Protein 9ERT (pdb70)

Nearest PDB structures (foldseek):
  9ert-assembly1_A  TM=1.005E+00  e=2.484E-46  Mus musculus
  3zbs-assembly1_A  TM=9.587E-01  e=1.889E-36  Mus musculus
  4wde-assembly2_B  TM=9.590E-01  e=9.467E-36  Mus musculus
  3zbz-assembly1_A  TM=9.607E-01  e=1.072E-35  Mus musculus
  3zbr-assembly2_B  TM=9.563E-01  e=3.703E-35  Mus musculus

Radius of gyration: 23.08 Å; Cα contacts (8 Å, |Δi|>4): 825; chains: 2; bounding box: 71×51×40 Å

B-factor: mean 82.29, std 30.28, range [27.52, 262.27]

Organism: Mus musculus (NCBI:txid10090)

Secondary structure (DSSP, 8-state):
----SEEEEEE-HHHHHHHHHHHHHHHHHHHH-HHHHHTTTT----SS---HHHHS-----SS-EEEEEE-TTTTSSSHHHHHTSHHHHHHTTEEEEEEEEEEEE-SSEEEEEE---HHHHTTS-------TTS-TTTT-EEEEEE-TT--STHHHHHHHHHHHHHHTT-S-S-SB--TTEEEEE-STT-EEEEEEEEEEEEEEEEE---/--EEEEE---EEETTEEEEEEEEEESS-SSS-EEEEEEE-TTS--EE-EEEETTT--EEE-GGGBTTB-EEEETTTTEEEEEEEEE-GGG-EEEEEEEESS-SSSGGGSTTS---TTTSEEE---EEEEEE-

Foldseek 3Di:
DAAFQFWWWWFDPVQQVVVQVVQLVVQQCLVPPPVSLVLLVLLVDPPVPDRRCQQQVPDDDDTWTFTQGGDRGHRDFCVVVLCVPPLLVVQAQPKDKWWFQWWWWGSFFTWTFTDDDPSRQVSRDPTDPCCPPPDPCRLGITTNGGRPPSDDSVNSVLSSVLVNCVVVPQQQPQSDQDPQFTWGARGRRGIMGRGPDISMTMTGGHHHHD/DWDWDWEWADEEAAQAKTKIKIQTDDAAQQQKKKFKWFAAPPGDIATQKIAQSNPRDMDGDPVQPPQWDKDAPSVSNMMMITGGSDHQVRWGFMKMKMANNHSDCVCSDPVHHDPSVPRIDIGPTDTHGYHD

Solvent-accessible surface area: 16581 Å² total; per-residue (Å²): 131,117,16,1,36,37,8,0,0,2,0,2,58,134,11,4,66,71,1,104,136,8,5,26,57,4,8,73,34,0,13,104,28,170,20,1,91,150,32,63,177,80,38,164,113,99,180,106,159,31,97,3,48,74,66,0,23,147,92,107,137,56,24,26,64,0,39,10,7,104,0,68,93,20,140,36,72,25,0,54,126,10,22,120,66,140,52,1,152,183,17,33,0,46,16,32,104,0,25,0,28,1,2,3,0,1,34,111,0,4,0,0,26,3,66,18,61,126,134,4,46,105,2,36,18,119,56,150,193,64,55,149,64,25,73,94,5,15,40,0,23,1,52,22,0,18,18,76,126,22,150,80,107,25,1,2,97,6,3,4,48,1,20,54,31,38,119,74,57,46,67,44,145,63,51,17,134,20,84,123,6,98,0,34,20,23,34,131,0,37,0,16,4,29,17,97,152,85,17,102,8,56,0,0,0,0,0,62,34,88,198,81,107,19,105,34,62,41,34,26,94,32,111,37,47,24,67,23,120,0,28,0,32,3,44,40,25,87,83,16,58,0,0,0,0,0,9,14,59,26,101,75,109,115,60,74,3,0,0,0,18,1,13,97,91,47,60,60,51,41,12,118,66,0,114,78,37,1,67,7,41,19,52,58,93,150,45,21,0,58,0,55,0,53,87,0,90,60,136,5,40,2,46,0,22,0,0,0,0,23,18,4,20,8,15,22,3,1,35,97,22,39,63,0,29,3,78,52,90,9,11,89,2,172,36,10,74,0,48,10,52,116

Structure (mmCIF, N/CA/C/O backbone):
data_9ERT
#
_entry.id   9ERT
#
_cell.length_a   110.832
_cell.length_b   110.832
_cell.length_c   83.281
_cell.angle_alpha   90.000
_cell.angle_beta   90.000
_cell.angle_gamma   120.000
#
_symmetry.space_group_name_H-M   'P 31 2 1'
#
loop_
_entity.id
_entity.type
_entity.pdbx_description
1 polymer "2',3'-cyclic-nucleotide 3'-phosphodiesterase"
2 polymer 'Chains: B'
3 non-polymer 'PHOSPHATE ION'
#
loop_
_atom_site.group_PDB
_atom_site.id
_atom_site.type_symbol
_atom_site.label_atom_id
_atom_site.label_alt_id
_atom_site.label_comp_id
_atom_site.label_asym_id
_atom_site.label_entity_id
_atom_site.label_seq_id
_atom_site.pdbx_PDB_ins_code
_atom_site.Cartn_x
_atom_site.Cartn_y
_atom_site.Cartn_z
_atom_site.occupancy
_atom_site.B_iso_or_equiv
_atom_site.auth_seq_id
_atom_site.auth_comp_id
_atom_site.auth_asym_id
_atom_site.auth_atom_id
_atom_site.pdbx_PDB_model_num
ATOM 1 N N . ASP A 1 5 ? 19.07451 81.90233 27.72783 1.000 70.79779 163 ASP A N 1
ATOM 2 C CA . ASP A 1 5 ? 17.86184 82.00297 26.92583 1.000 83.45604 163 ASP A CA 1
ATOM 3 C C . ASP A 1 5 ? 17.24586 80.62550 26.70582 1.000 88.01813 163 ASP A C 1
ATOM 4 O O . ASP A 1 5 ? 16.96648 80.23452 25.57282 1.000 80.81690 163 ASP A O 1
ATOM 12 N N . PHE A 1 6 ? 17.04040 79.89309 27.79554 1.000 80.92614 164 PHE A N 1
ATOM 13 C CA . PHE A 1 6 ? 16.43950 78.56017 27.73986 1.000 74.29222 164 PHE A CA 1
ATOM 14 C C . PHE A 1 6 ? 14.94747 78.64431 28.05901 1.000 77.82138 164 PHE A C 1
ATOM 15 O O . PHE A 1 6 ? 14.43045 78.00836 28.97789 1.000 79.54956 164 PHE A O 1
ATOM 32 N N . LEU A 1 7 ? 14.25213 79.44833 27.26271 1.000 77.01906 165 LEU A N 1
ATOM 33 C CA . LEU A 1 7 ? 12.87986 79.80858 27.57562 1.000 71.00737 165 LEU A CA 1
ATOM 34 C C . LEU A 1 7 ? 11.90341 78.70083 27.18162 1.000 58.67010 165 LEU A C 1
ATOM 35 O O . LEU A 1 7 ? 12.13501 77.97023 26.21473 1.000 66.35209 165 LEU A O 1
ATOM 51 N N . PRO A 1 8 ? 10.78848 78.56863 27.91645 1.000 58.61627 166 PRO A N 1
ATOM 52 C CA . PRO A 1 8 ? 9.83354 77.49160 27.62842 1.000 57.06866 166 PRO A CA 1
ATOM 53 C C . PRO A 1 8 ? 8.76693 77.88707 26.62219 1.000 72.55660 166 PRO A C 1
ATOM 54 O O . PRO A 1 8 ? 8.83038 78.96232 26.01829 1.000 71.35002 166 PRO A O 1
ATOM 65 N N . LEU A 1 9 ? 7.77576 77.01234 26.43873 1.000 71.30279 167 LEU A N 1
ATOM 66 C CA . LEU A 1 9 ? 6.58527 77.39834 25.69134 1.000 70.88923 167 LEU A CA 1
ATOM 67 C C . LEU A 1 9 ? 5.75703 78.40448 26.48154 1.000 68.42476 167 LEU A C 1
ATOM 68 O O . LEU A 1 9 ? 5.19980 79.34678 25.90713 1.000 63.62380 167 LEU A O 1
ATOM 84 N N . TYR A 1 10 ? 5.67181 78.22511 27.80121 1.000 83.13941 168 TYR A N 1
ATOM 85 C CA . TYR A 1 10 ? 4.96145 79.16554 28.65937 1.000 73.01361 168 TYR A CA 1
ATOM 86 C C . TYR A 1 10 ? 5.23050 78.88293 30.13220 1.000 68.19385 168 TYR A C 1
ATOM 87 O O . TYR A 1 10 ? 5.16533 77.73126 30.57403 1.000 78.52363 168 TYR A O 1
ATOM 105 N N . PHE A 1 11 ? 5.53743 79.92970 30.89400 1.000 60.68904 169 PHE A N 1
ATOM 106 C CA . PHE A 1 11 ? 5.70094 79.79606 32.33353 1.000 57.52192 169 PHE A CA 1
ATOM 107 C C . PHE A 1 11 ? 4.35779 79.51669 32.99853 1.000 57.69534 169 PHE A C 1
ATOM 108 O O . PHE A 1 11 ? 3.29621 79.87188 32.48019 1.000 65.45801 169 PHE A O 1
ATOM 125 N N . GLY A 1 12 ? 4.40972 78.87469 34.15798 1.000 55.31248 170 GLY A N 1
ATOM 126 C CA . GLY A 1 12 ? 3.19660 78.61904 34.90925 1.000 60.59845 170 GLY A CA 1
ATOM 127 C C . GLY A 1 12 ? 3.43213 77.59768 35.99594 1.000 58.33272 170 GLY A C 1
ATOM 128 O O . GLY A 1 12 ? 4.45847 76.91242 36.03750 1.000 61.60292 170 GLY A O 1
ATOM 132 N N . TRP A 1 13 ? 2.45262 77.51400 36.89279 1.000 51.94155 171 TRP A N 1
ATOM 133 C CA . TRP A 1 13 ? 2.43570 76.49452 37.93283 1.000 53.77017 171 TRP A CA 1
ATOM 134 C C . TRP A 1 13 ? 1.73488 75.25860 37.38701 1.000 46.37257 171 TRP A C 1
ATOM 135 O O . TRP A 1 13 ? 0.56499 75.32697 36.99442 1.000 42.27846 171 TRP A O 1
ATOM 156 N N . PHE A 1 14 ? 2.44593 74.13710 37.36193 1.000 50.67833 172 PHE A N 1
ATOM 157 C CA . PHE A 1 14 ? 1.91790 72.87525 36.85687 1.000 53.66286 172 PHE A CA 1
ATOM 158 C C . PHE A 1 14 ? 1.62903 71.97282 38.04852 1.000 45.13892 172 PHE A C 1
ATOM 159 O O . PHE A 1 14 ? 2.55358 71.53669 38.74245 1.000 44.19583 172 PHE A O 1
ATOM 176 N N . LEU A 1 15 ? 0.34744 71.69891 38.28460 1.000 44.58415 173 LEU A N 1
ATOM 177 C CA . LEU A 1 15 ? -0.05718 70.84607 39.39282 1.000 32.92054 173 LEU A CA 1
ATOM 178 C C . LEU A 1 15 ? 0.65753 69.50262 39.35055 1.000 43.26486 173 LEU A C 1
ATOM 179 O O . LEU A 1 15 ? 1.12318 69.06535 38.29333 1.000 41.92924 173 LEU A O 1
ATOM 195 N N . THR A 1 16 ? 0.74571 68.84246 40.49983 1.000 48.74499 174 THR A N 1
ATOM 196 C CA . THR A 1 16 ? 1.24264 67.47980 40.54649 1.000 43.44128 174 THR A CA 1
ATOM 197 C C . THR A 1 16 ? 0.26420 66.53814 39.84880 1.000 48.30336 174 THR A C 1
ATOM 198 O O . THR A 1 16 ? -0.88270 66.88688 39.56062 1.000 52.85241 174 THR A O 1
ATOM 209 N N . LYS A 1 17 ? 0.73616 65.32298 39.57124 1.000 47.71711 175 LYS A N 1
ATOM 210 C CA . LYS A 1 17 ? -0.15664 64.28723 39.06376 1.000 45.32165 175 LYS A CA 1
ATOM 211 C C . LYS A 1 17 ? -1.27803 64.01299 40.05664 1.000 53.19016 175 LYS A C 1
ATOM 212 O O . LYS A 1 17 ? -2.45519 63.94367 39.68399 1.000 56.01979 175 LYS A O 1
ATOM 231 N N . LYS A 1 18 ? -0.92592 63.85322 41.33102 1.000 51.93592 176 LYS A N 1
ATOM 232 C CA . LYS A 1 18 ? -1.90703 63.62371 42.38257 1.000 57.92834 176 LYS A CA 1
ATOM 233 C C . LYS A 1 18 ? -2.93854 64.74312 42.39605 1.000 56.48422 176 LYS A C 1
ATOM 234 O O . LYS A 1 18 ? -4.10548 64.52574 42.05373 1.000 56.56579 176 LYS A O 1
ATOM 253 N N . SER A 1 19 ? -2.50830 65.94739 42.77836 1.000 50.61933 177 SER A N 1
ATOM 254 C CA . SER A 1 19 ? -3.43434 67.06911 42.89149 1.000 38.66154 177 SER A CA 1
ATOM 255 C C . SER A 1 19 ? -4.18832 67.29702 41.58625 1.000 48.98751 177 SER A C 1
ATOM 256 O O . SER A 1 19 ? -5.41169 67.47708 41.58819 1.000 57.10301 177 SER A O 1
ATOM 264 N N . SER A 1 20 ? -3.47339 67.30237 40.45668 1.000 38.95929 178 SER A N 1
ATOM 265 C CA . SER A 1 20 ? -4.14028 67.50030 39.17250 1.000 49.64405 178 SER A CA 1
ATOM 266 C C . SER A 1 20 ? -5.28164 66.50783 38.99216 1.000 45.12746 178 SER A C 1
ATOM 267 O O . SER A 1 20 ? -6.37425 66.87683 38.54662 1.000 44.36016 178 SER A O 1
ATOM 275 N N . GLU A 1 21 ? -5.04742 65.23971 39.33505 1.000 54.65698 179 GLU A N 1
ATOM 276 C CA . GLU A 1 21 ? -6.13220 64.26492 39.31921 1.000 51.55835 179 GLU A CA 1
ATOM 277 C C . GLU A 1 21 ? -7.19542 64.62031 40.34821 1.000 49.14132 179 GLU A C 1
ATOM 278 O O . GLU A 1 21 ? -8.39631 64.48501 40.08564 1.000 62.42722 179 GLU A O 1
ATOM 290 N N . THR A 1 22 ? -6.77265 65.07813 41.52789 1.000 54.52586 180 THR A N 1
ATOM 291 C CA . THR A 1 22 ? -7.73193 65.49348 42.54488 1.000 54.29554 180 THR A CA 1
ATOM 292 C C . THR A 1 22 ? -8.61587 66.62176 42.02980 1.000 55.07843 180 THR A C 1
ATOM 293 O O . THR A 1 22 ? -9.83769 66.60408 42.21593 1.000 60.28994 180 THR A O 1
ATOM 304 N N . LEU A 1 23 ? -8.01043 67.61938 41.38071 1.000 48.07562 181 LEU A N 1
ATOM 305 C CA . LEU A 1 23 ? -8.79395 68.70561 40.80511 1.000 39.62860 181 LEU A CA 1
ATOM 306 C C . LEU A 1 23 ? -9.71538 68.20077 39.70557 1.000 42.41010 181 LEU A C 1
ATOM 307 O O . LEU A 1 23 ? -10.82792 68.71332 39.54132 1.000 54.47276 181 LEU A O 1
ATOM 323 N N . ARG A 1 24 ? -9.27683 67.19694 38.95089 1.000 51.37039 182 ARG A N 1
ATOM 324 C CA . ARG A 1 24 ? -10.06855 66.66303 37.85152 1.000 54.18781 182 ARG A CA 1
ATOM 325 C C . ARG A 1 24 ? -11.34866 66.01495 38.36285 1.000 59.84659 182 ARG A C 1
ATOM 326 O O . ARG A 1 24 ? -12.45031 66.50121 38.08534 1.000 55.51833 182 ARG A O 1
ATOM 347 N N . LYS A 1 25 ? -11.21277 64.91439 39.10846 1.000 54.12507 183 LYS A N 1
ATOM 348 C CA . LYS A 1 25 ? -12.38775 64.21912 39.62307 1.000 44.69033 183 LYS A CA 1
ATOM 349 C C . LYS A 1 25 ? -13.31120 65.16438 40.37814 1.000 50.28631 183 LYS A C 1
ATOM 350 O O . LYS A 1 25 ? -14.53272 64.97505 40.37510 1.000 47.67469 183 LYS A O 1
ATOM 369 N N . ALA A 1 26 ? -12.75117 66.18555 41.02981 1.000 60.64334 184 ALA A N 1
ATOM 370 C CA . ALA A 1 26 ? -13.58735 67.20495 41.65322 1.000 52.32875 184 ALA A CA 1
ATOM 371 C C . ALA A 1 26 ? -14.24066 68.09088 40.60075 1.000 47.52969 184 ALA A C 1
ATOM 372 O O . ALA A 1 26 ? -15.41825 68.44638 40.72146 1.000 54.16008 184 ALA A O 1
ATOM 379 N N . GLY A 1 27 ? -13.49136 68.46176 39.56274 1.000 45.73102 185 GLY A N 1
ATOM 380 C CA . GLY A 1 27 ? -14.08369 69.22902 38.48137 1.000 59.21940 185 GLY A CA 1
ATOM 381 C C . GLY A 1 27 ? -15.16611 68.45726 37.75313 1.000 68.24301 185 GLY A C 1
ATOM 382 O O . GLY A 1 27 ? -16.21992 69.00689 37.42260 1.000 64.40528 185 GLY A O 1
ATOM 386 N N . GLN A 1 28 ? -14.92345 67.17006 37.49505 1.000 70.51872 186 GLN A N 1
ATOM 387 C CA . GLN A 1 28 ? -15.93044 66.35580 36.82406 1.000 65.97850 186 GLN A CA 1
ATOM 388 C C . GLN A 1 28 ? -17.14591 66.13881 37.71642 1.000 62.47104 186 GLN A C 1
ATOM 389 O O . GLN A 1 28 ? -18.28654 66.22263 37.24790 1.000 75.84152 186 GLN A O 1
ATOM 403 N N . VAL A 1 29 ? -16.92894 65.86497 39.00559 1.000 60.55344 187 VAL A N 1
ATOM 404 C CA . VAL A 1 29 ? -18.06473 65.71692 39.91065 1.000 63.79933 187 VAL A CA 1
ATOM 405 C C . VAL A 1 29 ? -18.85139 67.01779 39.97804 1.000 68.01048 187 VAL A C 1
ATOM 406 O O . VAL A 1 29 ? -20.07359 67.00642 40.16665 1.000 78.56636 187 VAL A O 1
ATOM 419 N N . PHE A 1 30 ? -18.17211 68.15589 39.82272 1.000 64.22900 188 PHE A N 1
ATOM 420 C CA . PHE A 1 30 ? -18.87431 69.43166 39.73578 1.000 66.10994 188 PHE A CA 1
ATOM 421 C C . PHE A 1 30 ? -19.73185 69.49221 38.47705 1.000 69.98611 188 PHE A C 1
ATOM 422 O O . PHE A 1 30 ? -20.91182 69.85821 38.53464 1.000 77.62102 188 PHE A O 1
ATOM 439 N N . LEU A 1 31 ? -19.15395 69.13260 37.32748 1.000 64.16500 189 LEU A N 1
ATOM 440 C CA . LEU A 1 31 ? -19.92965 69.08648 36.09187 1.000 65.04493 189 LEU A CA 1
ATOM 441 C C . LEU A 1 31 ? -21.15364 68.19221 36.24343 1.000 71.49555 189 LEU A C 1
ATOM 442 O O . LEU A 1 31 ? -22.25351 68.54964 35.80494 1.000 76.01283 189 LEU A O 1
ATOM 458 N N . GLU A 1 32 ? -20.98101 67.02354 36.86305 1.000 67.90089 190 GLU A N 1
ATOM 459 C CA . GLU A 1 32 ? -22.09561 66.09655 37.02832 1.000 67.35763 190 GLU A CA 1
ATOM 460 C C . GLU A 1 32 ? -23.19230 66.70990 37.88791 1.000 74.86371 190 GLU A C 1
ATOM 461 O O . GLU A 1 32 ? -24.37058 66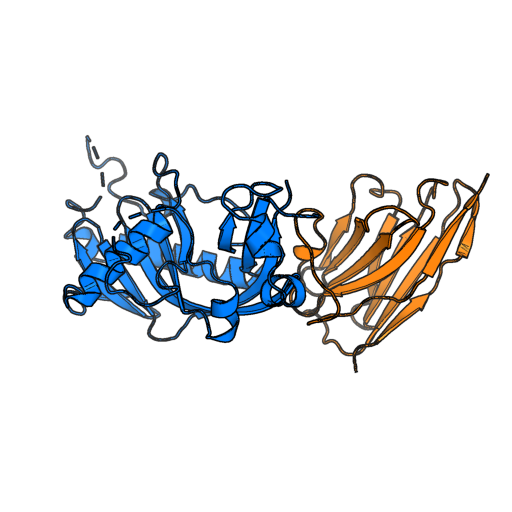.70920 37.51302 1.000 76.15748 190 GLU A O 1
ATOM 473 N N . GLU A 1 33 ? -22.81678 67.23799 39.05286 1.000 81.88868 191 GLU A N 1
ATOM 474 C CA . GLU A 1 33 ? -23.80387 67.75098 39.99564 1.000 85.29084 191 GLU A CA 1
ATOM 475 C C . GLU A 1 33 ? -24.58093 68.91710 39.39910 1.000 87.32990 191 GLU A C 1
ATOM 476 O O . GLU A 1 33 ? -25.81517 68.95297 39.46318 1.000 97.55712 191 GLU A O 1
ATOM 488 N N . LEU A 1 34 ? -23.87390 69.88426 38.81072 1.000 79.86007 192 LEU A N 1
ATOM 489 C CA . LEU A 1 34 ? -24.55726 71.02010 38.20097 1.000 84.51844 192 LEU A CA 1
ATOM 490 C C . LEU A 1 34 ? -25.44618 70.56898 37.04939 1.000 83.89691 192 LEU A C 1
ATOM 491 O O . LEU A 1 34 ? -26.52461 71.13284 36.82867 1.000 86.07504 192 LEU A O 1
ATOM 507 N N . GLY A 1 35 ? -25.00777 69.55662 36.29973 1.000 86.44928 193 GLY A N 1
ATOM 508 C CA . GLY A 1 35 ? -25.83342 69.04291 35.22047 1.000 89.53255 193 GLY A CA 1
ATOM 509 C C . GLY A 1 35 ? -27.15498 68.49177 35.71689 1.000 78.03427 193 GLY A C 1
ATOM 510 O O . GLY A 1 35 ? -28.20281 68.71926 35.10728 1.000 84.34603 193 GLY A O 1
ATOM 514 N N . ASN A 1 36 ? -27.12469 67.76118 36.82804 1.000 79.14745 194 ASN A N 1
ATOM 515 C CA . ASN A 1 36 ? -28.33277 67.24248 37.45164 1.000 83.96274 194 ASN A CA 1
ATOM 516 C C . ASN A 1 36 ? -28.95903 68.23169 38.42444 1.000 92.98828 194 ASN A C 1
ATOM 517 O O . ASN A 1 36 ? -30.03374 67.95098 38.96453 1.000 99.52245 194 ASN A O 1
ATOM 528 N N . HIS A 1 37 ? -28.31691 69.37332 38.66311 1.000 113.85880 195 HIS A N 1
ATOM 529 C CA . HIS A 1 37 ? -28.89226 70.38092 39.54268 1.000 121.57029 195 HIS A CA 1
ATOM 530 C C . HIS A 1 37 ? -30.18866 70.91074 38.94531 1.000 128.25257 195 HIS A C 1
ATOM 531 O O . HIS A 1 37 ? -30.25180 71.23846 37.75656 1.000 121.13530 195 HIS A O 1
ATOM 545 N N . LYS A 1 38 ? -31.22649 70.99554 39.77860 1.000 115.90477 196 LYS A N 1
ATOM 546 C CA . LYS A 1 38 ? -32.54420 71.37892 39.28316 1.000 100.00921 196 LYS A CA 1
ATOM 547 C C . LYS A 1 38 ? -32.52770 72.78652 38.69781 1.000 93.83897 196 LYS A C 1
ATOM 548 O O . LYS A 1 38 ? -32.95033 72.99871 37.55516 1.000 93.63636 196 LYS A O 1
ATOM 567 N N . ALA A 1 39 ? -32.03629 73.76485 39.46343 1.000 93.76153 197 ALA A N 1
ATOM 568 C CA . ALA A 1 39 ? -32.04619 75.14234 38.97970 1.000 106.83198 197 ALA A CA 1
ATOM 569 C C . ALA A 1 39 ? -31.24845 75.27686 37.68928 1.000 94.14074 197 ALA A C 1
ATOM 570 O O . ALA A 1 39 ? -31.63364 76.03086 36.78818 1.000 94.33799 197 ALA A O 1
ATOM 577 N N . PHE A 1 40 ? -30.12931 74.55887 37.58010 1.000 90.45275 198 PHE A N 1
ATOM 578 C CA . PHE A 1 40 ? -29.38970 74.55850 36.32347 1.000 88.16627 198 PHE A CA 1
ATOM 579 C C . PHE A 1 40 ? -30.26415 74.04265 35.18855 1.000 87.64060 198 PHE A C 1
ATOM 580 O O . PHE A 1 40 ? -30.32666 74.64525 34.11093 1.000 89.00042 198 PHE A O 1
ATOM 597 N N . LYS A 1 41 ? -30.95374 72.92343 35.41665 1.000 92.22771 199 LYS A N 1
ATOM 598 C CA . LYS A 1 41 ? -31.88763 72.41585 34.42039 1.000 94.90315 199 LYS A CA 1
ATOM 599 C C . LYS A 1 41 ? -33.05703 73.36590 34.20086 1.000 88.58302 199 LYS A C 1
ATOM 600 O O . LYS A 1 41 ? -33.72272 73.27848 33.16354 1.000 94.38543 199 LYS A O 1
ATOM 619 N N . LYS A 1 42 ? -33.31841 74.27441 35.14575 1.000 90.84599 200 LYS A N 1
ATOM 620 C CA . LYS A 1 42 ? -34.34016 75.29300 34.92345 1.000 96.48385 200 LYS A CA 1
ATOM 621 C C . LYS A 1 42 ? -33.84232 76.35962 33.95667 1.000 87.85921 200 LYS A C 1
ATOM 622 O O . LYS A 1 42 ? -34.61195 76.86947 33.13397 1.000 90.94001 200 LYS A O 1
ATOM 641 N N . GLU A 1 43 ? -32.56126 76.71643 34.04775 1.000 87.97542 201 GLU A N 1
ATOM 642 C CA . GLU A 1 43 ? -31.92249 77.60464 33.08812 1.000 94.22580 201 GLU A CA 1
ATOM 643 C C . GLU A 1 43 ? -31.17827 76.82920 32.00606 1.000 100.26485 201 GLU A C 1
ATOM 644 O O . GLU A 1 43 ? -30.23577 77.35525 31.40488 1.000 86.70397 201 GLU A O 1
ATOM 656 N N . LEU A 1 44 ? -31.58376 75.58232 31.75385 1.000 99.07731 202 LEU A N 1
ATOM 657 C CA . LEU A 1 44 ? -31.00121 74.80195 30.66921 1.000 100.18925 202 LEU A CA 1
ATOM 658 C C . LEU A 1 44 ? -31.18999 75.47651 29.31842 1.000 105.45227 202 LEU A C 1
ATOM 659 O O . LEU A 1 44 ? -30.42790 75.20143 28.38496 1.000 111.65497 202 LEU A O 1
ATOM 675 N N . ARG A 1 45 ? -32.18453 76.35765 29.19685 1.000 107.01933 203 ARG A N 1
ATOM 676 C CA . ARG A 1 45 ? -32.42598 77.03844 27.93081 1.000 105.95204 203 ARG A CA 1
ATOM 677 C C . ARG A 1 45 ? -31.38550 78.12097 27.67801 1.000 106.77627 203 ARG A C 1
ATOM 678 O O . ARG A 1 45 ? -31.05077 78.40435 26.52142 1.000 104.36207 203 ARG A O 1
ATOM 699 N N . HIS A 1 46 ? -30.86438 78.72999 28.74478 1.000 104.57944 204 HIS A N 1
ATOM 700 C CA . HIS A 1 46 ? -29.86641 79.78162 28.60212 1.000 103.82545 204 HIS A CA 1
ATOM 701 C C . HIS A 1 46 ? -28.48591 79.21539 28.29850 1.000 111.91290 204 HIS A C 1
ATOM 702 O O . HIS A 1 46 ? -27.67012 79.89049 27.66135 1.000 119.68747 204 HIS A O 1
ATOM 716 N N . PHE A 1 47 ? -28.20964 77.99197 28.73751 1.000 115.29159 205 PHE A N 1
ATOM 717 C CA . PHE A 1 47 ? -26.91290 77.36618 28.51144 1.000 123.70649 205 PHE A CA 1
ATOM 718 C C . PHE A 1 47 ? -26.74087 76.99161 27.04333 1.000 130.41493 205 PHE A C 1
ATOM 719 O O . PHE A 1 47 ? -25.92846 77.58338 26.33255 1.000 138.94406 205 PHE A O 1
ATOM 736 N N . ASP A 1 51 ? -31.34094 71.73699 18.04998 1.000 121.52640 209 ASP A N 1
ATOM 737 C CA . ASP A 1 51 ? -32.24497 71.03796 17.14451 1.000 131.22427 209 ASP A CA 1
ATOM 738 C C . ASP A 1 51 ? -33.30979 70.27069 17.92448 1.000 138.05742 209 ASP A C 1
ATOM 739 O O . ASP A 1 51 ? -34.50477 70.51276 17.75681 1.000 158.64923 209 ASP A O 1
ATOM 748 N N . GLU A 1 52 ? -32.87188 69.35034 18.77862 1.000 143.50214 210 GLU A N 1
ATOM 749 C CA . GLU A 1 52 ? -33.77622 68.54798 19.59085 1.000 142.68862 210 GLU A CA 1
ATOM 750 C C . GLU A 1 52 ? -33.01294 68.04986 20.80969 1.000 136.18550 210 GLU A C 1
ATOM 751 O O . GLU A 1 52 ? -31.77611 68.03776 20.80915 1.000 128.06733 210 GLU A O 1
ATOM 763 N N . PRO A 1 53 ? -33.72327 67.63363 21.87440 1.000 135.05911 211 PRO A N 1
ATOM 764 C CA . PRO A 1 53 ? -33.06923 67.12672 23.08878 1.000 121.62011 211 PRO A CA 1
ATOM 765 C C . PRO A 1 53 ? -32.63511 65.66461 22.97838 1.000 128.38907 211 PRO A C 1
ATOM 766 O O . PRO A 1 53 ? -32.96292 64.83367 23.82765 1.000 136.90367 211 PRO A O 1
ATOM 777 N N . LYS A 1 54 ? -31.88975 65.34755 21.91690 1.000 132.71186 212 LYS A N 1
ATOM 778 C CA . LYS A 1 54 ? -31.38956 63.98680 21.74666 1.000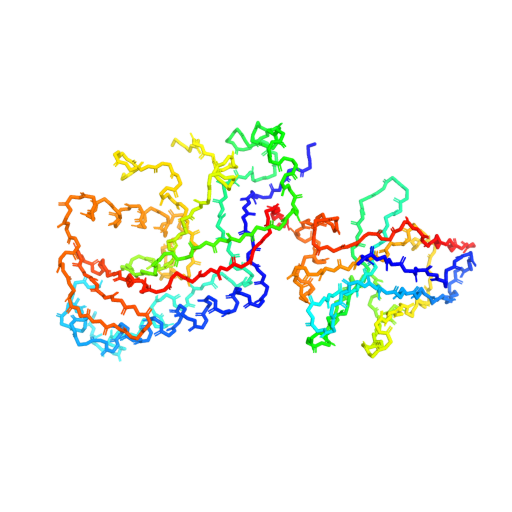 126.57249 212 LYS A CA 1
ATOM 779 C C . LYS A 1 54 ? -30.47140 63.60093 22.89881 1.000 120.70348 212 LYS A C 1
ATOM 780 O O . LYS A 1 54 ? -30.62731 62.53445 23.50485 1.000 89.78437 212 LYS A O 1
ATOM 799 N N . GLU A 1 55 ? -29.50371 64.45892 23.21226 1.000 129.71344 213 GLU A N 1
ATOM 800 C CA . GLU A 1 55 ? -28.65824 64.29475 24.38462 1.000 139.78968 213 GLU A CA 1
ATOM 801 C C . GLU A 1 55 ? -29.08457 65.19258 25.53801 1.000 136.67954 213 GLU A C 1
ATOM 802 O O . GLU A 1 55 ? -28.48540 65.12100 26.61572 1.000 136.43640 213 GLU A O 1
ATOM 814 N N . LYS A 1 56 ? -30.10460 66.02988 25.33891 1.000 120.81305 214 LYS A N 1
ATOM 815 C CA . LYS A 1 56 ? -30.50768 67.00676 26.34422 1.000 133.00223 214 LYS A CA 1
ATOM 816 C C . LYS A 1 56 ? -29.30627 67.86404 26.72457 1.000 127.53668 214 LYS A C 1
ATOM 817 O O . LYS A 1 56 ? -28.89246 68.72948 25.94671 1.000 126.09412 214 LYS A O 1
ATOM 836 N N . LEU A 1 57 ? -28.73692 67.63984 27.90660 1.000 128.23919 215 LEU A N 1
ATOM 837 C CA . LEU A 1 57 ? -27.47952 68.28441 28.27269 1.000 121.76801 215 LEU A CA 1
ATOM 838 C C . LEU A 1 57 ? -26.76173 67.41303 29.28917 1.000 107.38300 215 LEU A C 1
ATOM 839 O O . LEU A 1 57 ? -27.30333 67.13439 30.36321 1.000 109.91062 215 LEU A O 1
ATOM 855 N N . GLU A 1 58 ? -25.55102 66.98469 28.94349 1.000 103.79492 216 GLU A N 1
ATOM 856 C CA . GLU A 1 58 ? -24.65424 66.28666 29.85840 1.000 100.24045 216 GLU A CA 1
ATOM 857 C C . GLU A 1 58 ? -23.35122 67.07255 29.89895 1.000 91.73964 216 GLU A C 1
ATOM 858 O O . GLU A 1 58 ? -22.58879 67.07076 28.92609 1.000 91.81420 216 GLU A O 1
ATOM 870 N N . LEU A 1 59 ? -23.10239 67.74813 31.02232 1.000 82.81944 217 LEU A N 1
ATOM 871 C CA . LEU A 1 59 ? -21.96096 68.65193 31.10519 1.000 82.20487 217 LEU A CA 1
ATOM 872 C C . LEU A 1 59 ? -20.63688 67.90085 31.06743 1.000 83.64117 217 LEU A C 1
ATOM 873 O O . LEU A 1 59 ? -19.65819 68.40731 30.50665 1.000 84.23447 217 LEU A O 1
ATOM 889 N N . VAL A 1 60 ? -20.58018 66.70007 31.64965 1.000 86.52872 218 VAL A N 1
ATOM 890 C CA . VAL A 1 60 ? -19.36924 65.89376 31.55715 1.000 90.22700 218 VAL A CA 1
ATOM 891 C C . VAL A 1 60 ? -18.99957 65.62506 30.10638 1.000 77.28636 218 VAL A C 1
ATOM 892 O O . VAL A 1 60 ? -17.84123 65.31398 29.80876 1.000 74.57564 218 VAL A O 1
ATOM 905 N N . SER A 1 61 ? -19.96359 65.73457 29.19130 1.000 80.43864 219 SER A N 1
ATOM 906 C CA . SER A 1 61 ? -19.71306 65.59911 27.76595 1.000 86.37896 219 SER A CA 1
ATOM 907 C C . SER A 1 61 ? -19.75607 66.92710 27.02458 1.000 77.30809 219 SER A C 1
ATOM 908 O O . SER A 1 61 ? -19.32592 66.98363 25.86743 1.000 79.65969 219 SER A O 1
ATOM 916 N N . TYR A 1 62 ? -20.25887 67.99252 27.65362 1.000 81.49105 220 TYR A N 1
ATOM 917 C CA . TYR A 1 62 ? -20.34971 69.27655 26.96647 1.000 75.21698 220 TYR A CA 1
ATOM 918 C C . TYR A 1 62 ? -18.97556 69.91652 26.80928 1.000 85.30460 220 TYR A C 1
ATOM 919 O O . TYR A 1 62 ? -18.66210 70.46900 25.74807 1.000 84.18257 220 TYR A O 1
ATOM 937 N N . PHE A 1 63 ? -18.14659 69.86372 27.85476 1.000 89.88661 221 PHE A N 1
ATOM 938 C CA . PHE A 1 63 ? -16.73616 70.21309 27.74759 1.000 90.01856 221 PHE A CA 1
ATOM 939 C C . PHE A 1 63 ? -15.84711 68.97754 27.83626 1.000 93.54022 221 PHE A C 1
ATOM 940 O O . PHE A 1 63 ? -14.66949 69.09033 28.19307 1.000 103.43263 221 PHE A O 1
ATOM 957 N N . GLY A 1 64 ? -16.39358 67.79803 27.52882 1.000 101.20575 222 GLY A N 1
ATOM 958 C CA . GLY A 1 64 ? -15.61560 66.57477 27.63285 1.000 109.52770 222 GLY A CA 1
ATOM 959 C C . GLY A 1 64 ? -14.23822 66.68208 27.01220 1.000 122.61990 222 GLY A C 1
ATOM 960 O O . GLY A 1 64 ? -13.32034 65.95253 27.39726 1.000 129.72905 222 GLY A O 1
ATOM 964 N N . LYS A 1 65 ? -14.07150 67.58258 26.04683 1.000 149.76957 223 LYS A N 1
ATOM 965 C CA . LYS A 1 65 ? -12.76290 67.85280 25.46615 1.000 128.57103 223 LYS A CA 1
ATOM 966 C C . LYS A 1 65 ? -11.94181 68.67708 26.45076 1.000 117.75586 223 LYS A C 1
ATOM 967 O O . LYS A 1 65 ? -12.32448 69.79819 26.80380 1.000 110.21621 223 LYS A O 1
ATOM 986 N N . ARG A 1 66 ? -10.81911 68.11935 26.89605 1.000 110.23311 224 ARG A N 1
ATOM 987 C CA . ARG A 1 66 ? -9.97852 68.74536 27.90862 1.000 104.19621 224 ARG A CA 1
ATOM 988 C C . ARG A 1 66 ? -8.52866 68.33388 27.68048 1.000 112.93232 224 ARG A C 1
ATOM 989 O O . ARG A 1 66 ? -8.21547 67.13795 27.74250 1.000 112.17168 224 ARG A O 1
ATOM 1010 N N . PRO A 1 67 ? -7.62368 69.27198 27.40253 1.000 120.85634 225 PRO A N 1
ATOM 1011 C CA . PRO A 1 67 ? -6.21365 68.90610 27.19051 1.000 97.90962 225 PRO A CA 1
ATOM 1012 C C . PRO A 1 67 ? -5.70347 68.02736 28.31765 1.000 107.82740 225 PRO A C 1
ATOM 1013 O O . PRO A 1 67 ? -5.75955 68.41872 29.49309 1.000 110.21754 225 PRO A O 1
ATOM 1024 N N . PRO A 1 68 ? -5.20160 66.83243 28.00794 1.000 107.31656 226 PRO A N 1
ATOM 1025 C CA . PRO A 1 68 ? -4.84947 65.88032 29.06395 1.000 104.09925 226 PRO A CA 1
ATOM 1026 C C . PRO A 1 68 ? -3.44949 66.08818 29.61476 1.000 103.64462 226 PRO A C 1
ATOM 1027 O O . PRO A 1 68 ? -2.54003 66.56750 28.93484 1.000 90.86661 226 PRO A O 1
ATOM 1038 N N . GLY A 1 69 ? -3.28550 65.69877 30.87996 1.000 100.63647 227 GLY A N 1
ATOM 1039 C CA . GLY A 1 69 ? -2.01623 65.81573 31.56591 1.000 75.71840 227 GLY A CA 1
ATOM 1040 C C . GLY A 1 69 ? -2.17148 66.53589 32.88632 1.000 56.38403 227 GLY A C 1
ATOM 1041 O O . GLY A 1 69 ? -3.25113 66.54756 33.48076 1.000 76.26757 227 GLY A O 1
ATOM 1045 N N . VAL A 1 70 ? -1.08686 67.14224 33.36420 1.000 63.00809 228 VAL A N 1
ATOM 1046 C CA . VAL A 1 70 ? -1.14921 67.94900 34.57822 1.000 52.09030 228 VAL A CA 1
ATOM 1047 C C . VAL A 1 70 ? -1.80203 69.28237 34.24519 1.000 48.74855 228 VAL A C 1
ATOM 1048 O O . VAL A 1 70 ? -1.45636 69.92813 33.24836 1.000 49.31051 228 VAL A O 1
ATOM 1061 N N . LEU A 1 71 ? -2.75870 69.69114 35.06981 1.000 42.60231 229 LEU A N 1
ATOM 1062 C CA . LEU A 1 71 ? -3.36132 71.00134 34.90697 1.000 48.34582 229 LEU A CA 1
ATOM 1063 C C . LEU A 1 71 ? -2.33216 72.07913 35.24269 1.000 44.34926 229 LEU A C 1
ATOM 1064 O O . LEU A 1 71 ? -1.27604 71.80992 35.82199 1.000 45.19920 229 LEU A O 1
ATOM 1080 N N . HIS A 1 72 ? -2.64074 73.31548 34.86287 1.000 46.97136 230 HIS A N 1
ATOM 1081 C CA . HIS A 1 72 ? -1.68231 74.39585 35.03867 1.000 40.67669 230 HIS A CA 1
ATOM 1082 C C . HIS A 1 72 ? -2.41469 75.72555 35.10372 1.000 58.06657 230 HIS A C 1
ATOM 1083 O O . HIS A 1 72 ? -3.52327 75.87564 34.58290 1.000 71.89121 230 HIS A O 1
ATOM 1097 N N . CYS A 1 73 ? -1.76877 76.68930 35.75520 1.000 48.51306 231 CYS A N 1
ATOM 1098 C CA . CYS A 1 73 ? -2.20877 78.08201 35.78707 1.000 50.76422 231 CYS A CA 1
ATOM 1099 C C . CYS A 1 73 ? -1.09548 78.90386 35.14426 1.000 60.49896 231 CYS A C 1
ATOM 1100 O O . CYS A 1 73 ? -0.10019 79.23365 35.79721 1.000 63.02833 231 CYS A O 1
ATOM 1108 N N . THR A 1 74 ? -1.26317 79.22638 33.86493 1.000 62.87741 232 THR A N 1
ATOM 1109 C CA . THR A 1 74 ? -0.20427 79.87777 33.10664 1.000 72.00158 232 THR A CA 1
ATOM 1110 C C . THR A 1 74 ? 0.03708 81.29551 33.60812 1.000 64.13111 232 THR A C 1
ATOM 1111 O O . THR A 1 74 ? -0.89625 82.09699 33.71116 1.000 69.17832 232 THR A O 1
ATOM 1122 N N . THR A 1 75 ? 1.29836 81.60532 33.91226 1.000 46.91563 233 THR A N 1
ATOM 1123 C CA . THR A 1 75 ? 1.69154 82.99361 34.15005 1.000 56.54370 233 THR A CA 1
ATOM 1124 C C . THR A 1 75 ? 1.92392 83.70628 32.82143 1.000 70.51692 233 THR A C 1
ATOM 1125 O O . THR A 1 75 ? 1.17060 84.60657 32.43809 1.000 75.16376 233 THR A O 1
ATOM 1136 N N . LYS A 1 76 ? 2.96752 83.29679 32.10553 1.000 54.94746 234 LYS A N 1
ATOM 1137 C CA . LYS A 1 76 ? 3.40847 83.95419 30.88639 1.000 59.42442 234 LYS A CA 1
ATOM 1138 C C . LYS A 1 76 ? 3.50587 82.93322 29.76484 1.000 62.65104 234 LYS A C 1
ATOM 1139 O O . LYS A 1 76 ? 3.97632 81.81056 29.97305 1.000 67.16264 234 LYS A O 1
ATOM 1158 N N . PHE A 1 77 ? 3.05813 83.32801 28.57636 1.000 69.92613 235 PHE A N 1
ATOM 1159 C CA . PHE A 1 77 ? 3.18337 82.50615 27.37916 1.000 73.22848 235 PHE A CA 1
ATOM 1160 C C . PHE A 1 77 ? 4.40785 82.98672 26.61192 1.000 82.08002 235 PHE A C 1
ATOM 1161 O O . PHE A 1 77 ? 4.42920 84.11359 26.10484 1.000 93.76631 235 PHE A O 1
ATOM 1178 N N . CYS A 1 78 ? 5.42351 82.13259 26.52596 1.000 77.93837 236 CYS A N 1
ATOM 1179 C CA . CYS A 1 78 ? 6.69538 82.51889 25.93492 1.000 75.84654 236 CYS A CA 1
ATOM 1180 C C . CYS A 1 78 ? 6.83883 82.10629 24.47768 1.000 88.60990 236 CYS A C 1
ATOM 1181 O O . CYS A 1 78 ? 7.39555 82.86609 23.68055 1.000 85.15448 236 CYS A O 1
ATOM 1189 N N . ASP A 1 79 ? 6.37096 80.91691 24.10669 1.000 89.74713 237 ASP A N 1
ATOM 1190 C CA . ASP A 1 79 ? 6.52756 80.39236 22.75487 1.000 74.79247 237 ASP A CA 1
ATOM 1191 C C . ASP A 1 79 ? 7.98771 80.13463 22.40361 1.000 74.33339 237 ASP A C 1
ATOM 1192 O O . ASP A 1 79 ? 8.34890 80.11860 21.22290 1.000 79.32582 237 ASP A O 1
ATOM 1201 N N . TYR A 1 80 ? 8.83497 79.92515 23.41221 1.000 88.83949 238 TYR A N 1
ATOM 1202 C CA . TYR A 1 80 ? 10.27324 79.77775 23.21739 1.000 78.04660 238 TYR A CA 1
ATOM 1203 C C . TYR A 1 80 ? 10.86664 81.08339 22.69890 1.000 79.80719 238 TYR A C 1
ATOM 1204 O O . TYR A 1 80 ? 10.65393 81.45000 21.53830 1.000 104.88904 238 TYR A O 1
ATOM 1222 N N . GLY A 1 81 ? 11.60666 81.78894 23.54409 1.000 83.59398 239 GLY A N 1
ATOM 1223 C CA . GLY A 1 81 ? 12.16940 83.06925 23.17656 1.000 107.57903 239 GLY A CA 1
ATOM 1224 C C . GLY A 1 81 ? 11.13666 84.18234 23.21428 1.000 111.38343 239 GLY A C 1
ATOM 1225 O O . GLY A 1 81 ? 9.92891 83.95995 23.14497 1.000 109.33584 239 GLY A O 1
ATOM 1229 N N . LYS A 1 82 ? 11.63775 85.41357 23.31856 1.000 116.47980 240 LYS A N 1
ATOM 1230 C CA . LYS A 1 82 ? 10.77753 86.57293 23.52469 1.000 131.30349 240 LYS A CA 1
ATOM 1231 C C . LYS A 1 82 ? 9.63718 86.64193 22.51500 1.000 127.43695 240 LYS A C 1
ATOM 1232 O O . LYS A 1 82 ? 9.78430 87.22640 21.43715 1.000 123.82697 240 LYS A O 1
ATOM 1251 N N . ALA A 1 83 ? 8.50181 86.03988 22.85375 1.000 126.91742 241 ALA A N 1
ATOM 1252 C CA . ALA A 1 83 ? 7.23069 86.29611 22.18553 1.000 106.65008 241 ALA A CA 1
ATOM 1253 C C . ALA A 1 83 ? 6.37030 87.03666 23.20137 1.000 100.31965 241 ALA A C 1
ATOM 1254 O O . ALA A 1 83 ? 5.91139 86.43813 24.17998 1.000 99.27322 241 ALA A O 1
ATOM 1261 N N . ALA A 1 84 ? 6.19323 88.34185 22.99115 1.000 105.66751 242 ALA A N 1
ATOM 1262 C CA . ALA A 1 84 ? 5.44344 89.19847 23.90533 1.000 97.26854 242 ALA A CA 1
ATOM 1263 C C . ALA A 1 84 ? 6.22092 89.46250 25.18972 1.000 98.14227 242 ALA A C 1
ATOM 1264 O O . ALA A 1 84 ? 5.75224 89.13552 26.28420 1.000 97.74633 242 ALA A O 1
ATOM 1271 N N . GLY A 1 85 ? 7.39809 90.07111 25.07032 1.000 105.14450 243 GLY A N 1
ATOM 1272 C CA . GLY A 1 85 ? 8.18344 90.39021 26.24611 1.000 103.19485 243 GLY A CA 1
ATOM 1273 C C . GLY A 1 85 ? 8.48422 89.20382 27.12587 1.000 104.17734 243 GLY A C 1
ATOM 1274 O O . GLY A 1 85 ? 8.71636 89.37282 28.32478 1.000 100.94554 243 GLY A O 1
ATOM 1278 N N . ALA A 1 86 ? 8.48215 87.99609 26.56108 1.000 101.86332 244 ALA A N 1
ATOM 1279 C CA . ALA A 1 86 ? 8.67513 86.80154 27.37316 1.000 102.73387 244 ALA A CA 1
ATOM 1280 C C . ALA A 1 86 ? 10.08094 86.74594 27.95494 1.000 98.73182 244 ALA A C 1
ATOM 1281 O O . ALA A 1 86 ? 10.26409 86.32987 29.10424 1.000 101.90274 244 ALA A O 1
ATOM 1288 N N . GLU A 1 87 ? 11.08938 87.15423 27.18092 1.000 97.42796 245 GLU A N 1
ATOM 1289 C CA . GLU A 1 87 ? 12.45906 87.07861 27.67506 1.000 111.42579 245 GLU A CA 1
ATOM 1290 C C . GLU A 1 87 ? 12.72748 88.09200 28.77963 1.000 96.23017 245 GLU A C 1
ATOM 1291 O O . GLU A 1 87 ? 13.65059 87.89072 29.57602 1.000 94.32625 245 GLU A O 1
ATOM 1303 N N . GLU A 1 88 ? 11.94827 89.17302 28.84619 1.000 92.31027 246 GLU A N 1
ATOM 1304 C CA . GLU A 1 88 ? 12.03887 90.07772 29.98544 1.000 88.44436 246 GLU A CA 1
ATOM 1305 C C . GLU A 1 88 ? 11.33723 89.49696 31.20468 1.000 92.28021 246 GLU A C 1
ATOM 1306 O O . GLU A 1 88 ? 11.72485 89.79124 32.34119 1.000 79.29526 246 GLU A O 1
ATOM 1318 N N . TYR A 1 89 ? 10.30489 88.68094 30.98466 1.000 98.90821 247 TYR A N 1
ATOM 1319 C CA . TYR A 1 89 ? 9.70924 87.91952 32.07609 1.000 85.55732 247 TYR A CA 1
ATOM 1320 C C . TYR A 1 89 ? 10.72407 86.95241 32.67058 1.000 83.56132 247 TYR A C 1
ATOM 1321 O O . TYR A 1 89 ? 10.97117 86.95526 33.88199 1.000 76.96324 247 TYR A O 1
ATOM 1339 N N . ALA A 1 90 ? 11.33389 86.12191 31.82138 1.000 88.88745 248 ALA A N 1
ATOM 1340 C CA . ALA A 1 90 ? 12.31812 85.15449 32.28845 1.000 81.10248 248 ALA A CA 1
ATOM 1341 C C . ALA A 1 90 ? 13.53470 85.81989 32.91780 1.000 77.67279 248 ALA A C 1
ATOM 1342 O O . ALA A 1 90 ? 14.25170 85.17033 33.68693 1.000 90.11020 248 ALA A O 1
ATOM 1349 N N . GLN A 1 91 ? 13.78934 87.09366 32.61090 1.000 81.96124 249 GLN A N 1
ATOM 1350 C CA . GLN A 1 91 ? 14.92316 87.78923 33.20655 1.000 87.17765 249 GLN A CA 1
ATOM 1351 C C . GLN A 1 91 ? 14.65306 88.22948 34.63926 1.000 79.78632 249 GLN A C 1
ATOM 1352 O O . GLN A 1 91 ? 15.60095 88.56796 35.35640 1.000 76.74989 249 GLN A O 1
ATOM 1366 N N . GLN A 1 92 ? 13.39384 88.23962 35.07078 1.000 87.19147 250 GLN A N 1
ATOM 1367 C CA . GLN A 1 92 ? 13.08540 88.60789 36.44567 1.000 83.77089 250 GLN A CA 1
ATOM 1368 C C . GLN A 1 92 ? 13.73779 87.61784 37.40075 1.000 89.79752 250 GLN A C 1
ATOM 1369 O O . GLN A 1 92 ? 13.51902 86.40632 37.29807 1.000 83.08502 250 GLN A O 1
ATOM 1383 N N . GLU A 1 93 ? 14.54382 88.13300 38.33071 1.000 91.35952 251 GLU A N 1
ATOM 1384 C CA . GLU A 1 93 ? 15.15309 87.26475 39.33105 1.000 88.96472 251 GLU A CA 1
ATOM 1385 C C . GLU A 1 93 ? 14.10211 86.45149 40.07380 1.000 81.12156 251 GLU A C 1
ATOM 1386 O O . GLU A 1 93 ? 14.37455 85.32422 40.49940 1.000 80.26656 251 GLU A O 1
ATOM 1398 N N . VAL A 1 94 ? 12.89331 86.99575 40.22850 1.000 87.54918 252 VAL A N 1
ATOM 1399 C CA . VAL A 1 94 ? 11.82403 86.24259 40.87725 1.000 80.01559 252 VAL A CA 1
ATOM 1400 C C . VAL A 1 94 ? 11.48000 85.00156 40.06229 1.000 81.46116 252 VAL A C 1
ATOM 1401 O O . VAL A 1 94 ? 11.30378 83.90733 40.61231 1.000 75.27038 252 VAL A O 1
ATOM 1414 N N . VAL A 1 95 ? 11.38927 85.14752 38.73915 1.000 72.34698 253 VAL A N 1
ATOM 1415 C CA . VAL A 1 95 ? 11.01300 84.02111 37.89055 1.000 82.96549 253 VAL A CA 1
ATOM 1416 C C . VAL A 1 95 ? 12.10522 82.95750 37.90124 1.000 79.93345 253 VAL A C 1
ATOM 1417 O O . VAL A 1 95 ? 11.82963 81.76405 38.07184 1.000 71.71108 253 VAL A O 1
ATOM 1430 N N . LYS A 1 96 ? 13.36116 83.37172 37.71733 1.000 79.13737 254 LYS A N 1
ATOM 1431 C CA . LYS A 1 96 ? 14.46136 82.41191 37.71101 1.000 72.29027 254 LYS A CA 1
ATOM 1432 C C . LYS A 1 96 ? 14.57072 81.69800 39.05302 1.000 77.10787 254 LYS A C 1
ATOM 1433 O O . LYS A 1 96 ? 14.67411 80.46693 39.10939 1.000 73.27168 254 LYS A O 1
ATOM 1452 N N . ARG A 1 97 ? 14.54905 82.45931 40.15014 1.000 79.99978 255 ARG A N 1
ATOM 1453 C CA . ARG A 1 97 ? 14.66908 81.85170 41.47097 1.000 70.74266 255 ARG A CA 1
ATOM 1454 C C . ARG A 1 97 ? 13.50278 80.91918 41.76744 1.000 59.94914 255 ARG A C 1
ATOM 1455 O O . ARG A 1 97 ? 13.64016 79.99121 42.57256 1.000 63.19748 255 ARG A O 1
ATOM 1476 N N . SER A 1 98 ? 12.35369 81.14690 41.13400 1.000 68.71071 256 SER A N 1
ATOM 1477 C CA . SER A 1 98 ? 11.17575 80.31667 41.33940 1.000 59.99496 256 SER A CA 1
ATOM 1478 C C . SER A 1 98 ? 11.07059 79.16819 40.34569 1.000 61.82884 256 SER A C 1
ATOM 1479 O O . SER A 1 98 ? 10.23114 78.28134 40.53645 1.000 55.07866 256 SER A O 1
ATOM 1487 N N . TYR A 1 99 ? 11.89521 79.15609 39.30204 1.000 57.02665 257 TYR A N 1
ATOM 1488 C CA . TYR A 1 99 ? 11.75116 78.16575 38.24319 1.000 54.09230 257 TYR A CA 1
ATOM 1489 C C . TYR A 1 99 ? 12.03119 76.77202 38.78985 1.000 46.09550 257 TYR A C 1
ATOM 1490 O O . TYR A 1 99 ? 13.09998 76.52020 39.35663 1.000 47.72718 257 TYR A O 1
ATOM 1508 N N . GLY A 1 100 ? 11.06962 75.86597 38.61512 1.000 53.20100 258 GLY A N 1
ATOM 1509 C CA . GLY A 1 100 ? 11.19273 74.51115 39.10200 1.000 53.61715 258 GLY A CA 1
ATOM 1510 C C . GLY A 1 100 ? 10.92610 74.33650 40.57890 1.000 51.27148 258 GLY A C 1
ATOM 1511 O O . GLY A 1 100 ? 10.85277 73.19235 41.04616 1.000 41.99535 258 GLY A O 1
ATOM 1515 N N . LYS A 1 101 ? 10.78546 75.42455 41.33146 1.000 57.79219 259 LYS A N 1
ATOM 1516 C CA . LYS A 1 101 ? 10.47523 75.33555 42.74851 1.000 51.79677 259 LYS A CA 1
ATOM 1517 C C . LYS A 1 101 ? 9.03891 74.84466 42.94445 1.000 51.39214 259 LYS A C 1
ATOM 1518 O O . LYS A 1 101 ? 8.26684 74.69296 41.99366 1.000 56.56033 259 LY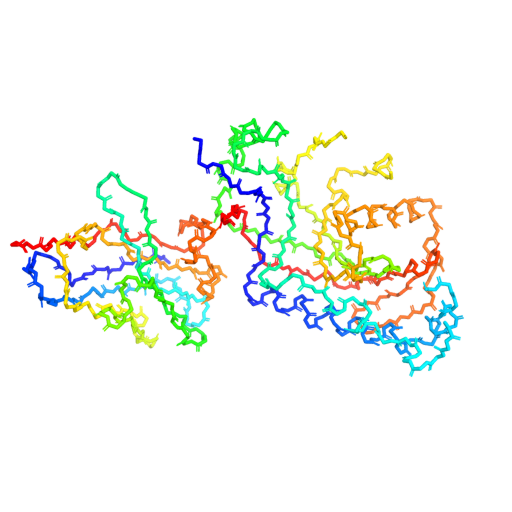S A O 1
ATOM 1537 N N . ALA A 1 102 ? 8.68180 74.59439 44.20147 1.000 51.09369 260 ALA A N 1
ATOM 1538 C CA . ALA A 1 102 ? 7.36187 74.08849 44.55327 1.000 51.05757 260 ALA A CA 1
ATOM 1539 C C . ALA A 1 102 ? 6.48924 75.21077 45.09885 1.000 53.92271 260 ALA A C 1
ATOM 1540 O O . ALA A 1 102 ? 6.96284 76.07642 45.84089 1.000 50.75907 260 ALA A O 1
ATOM 1547 N N . PHE A 1 103 ? 5.21158 75.19210 44.72162 1.000 42.89931 261 PHE A N 1
ATOM 1548 C CA . PHE A 1 103 ? 4.24817 76.17934 45.18569 1.000 36.52983 261 PHE A CA 1
ATOM 1549 C C . PHE A 1 103 ? 2.91026 75.49390 45.41752 1.000 30.81016 261 PHE A C 1
ATOM 1550 O O . PHE A 1 103 ? 2.66338 74.38604 44.93416 1.000 31.38927 261 PHE A O 1
ATOM 1567 N N . LYS A 1 104 ? 2.04455 76.17127 46.16894 1.000 45.90762 262 LYS A N 1
ATOM 1568 C CA . LYS A 1 104 ? 0.73597 75.64169 46.54033 1.000 50.14666 262 LYS A CA 1
ATOM 1569 C C . LYS A 1 104 ? -0.33254 76.64112 46.12015 1.000 40.48248 262 LYS A C 1
ATOM 1570 O O . LYS A 1 104 ? -0.43689 77.72702 46.69978 1.000 65.24349 262 LYS A O 1
ATOM 1589 N N . LEU A 1 105 ? -1.11934 76.27425 45.11479 1.000 32.98484 263 LEU A N 1
ATOM 1590 C CA . LEU A 1 105 ? -2.18428 77.12436 44.60842 1.000 48.17599 263 LEU A CA 1
ATOM 1591 C C . LEU A 1 105 ? -3.48114 76.83223 45.35254 1.000 53.55734 263 LEU A C 1
ATOM 1592 O O . LEU A 1 105 ? -3.69662 75.72562 45.85465 1.000 56.58590 263 LEU A O 1
ATOM 1608 N N . SER A 1 106 ? -4.34809 77.83957 45.41881 1.000 36.80893 264 SER A N 1
ATOM 1609 C CA . SER A 1 106 ? -5.59872 77.75370 46.16219 1.000 37.92331 264 SER A CA 1
ATOM 1610 C C . SER A 1 106 ? -6.75860 77.95153 45.19978 1.000 49.26822 264 SER A C 1
ATOM 1611 O O . SER A 1 106 ? -6.86961 79.00562 44.56387 1.000 46.73382 264 SER A O 1
ATOM 1619 N N . ILE A 1 107 ? -7.62052 76.94215 45.09953 1.000 52.14772 265 ILE A N 1
ATOM 1620 C CA . ILE A 1 107 ? -8.75462 76.96954 44.18339 1.000 40.49456 265 ILE A CA 1
ATOM 1621 C C . ILE A 1 107 ? -9.95197 77.47696 44.98037 1.000 52.78203 265 ILE A C 1
ATOM 1622 O O . ILE A 1 107 ? -10.64093 76.71771 45.66504 1.000 56.35676 265 ILE A O 1
ATOM 1638 N N . SER A 1 108 ? -10.19332 78.78370 44.88973 1.000 51.38636 266 SER A N 1
ATOM 1639 C CA . SER A 1 108 ? -11.30556 79.38754 45.61292 1.000 44.84078 266 SER A CA 1
ATOM 1640 C C . SER A 1 108 ? -12.63327 78.77291 45.19345 1.000 47.87125 266 SER A C 1
ATOM 1641 O O . SER A 1 108 ? -13.44859 78.38891 46.03955 1.000 61.53016 266 SER A O 1
ATOM 1649 N N . ALA A 1 109 ? -12.86811 78.67011 43.88802 1.000 56.52749 267 ALA A N 1
ATOM 1650 C CA . ALA A 1 109 ? -14.18265 78.29911 43.38979 1.000 65.96988 267 ALA A CA 1
ATOM 1651 C C . ALA A 1 109 ? -14.05773 77.74646 41.97958 1.000 60.38991 267 ALA A C 1
ATOM 1652 O O . ALA A 1 109 ? -13.34125 78.30966 41.14830 1.000 54.30339 267 ALA A O 1
ATOM 1659 N N . LEU A 1 110 ? -14.75607 76.64360 41.72260 1.000 60.48336 268 LEU A N 1
ATOM 1660 C CA . LEU A 1 110 ? -14.91449 76.15115 40.36578 1.000 54.19549 268 LEU A CA 1
ATOM 1661 C C . LEU A 1 110 ? -16.05091 76.90627 39.67996 1.000 64.73030 268 LEU A C 1
ATOM 1662 O O . LEU A 1 110 ? -16.78688 77.67568 40.30372 1.000 76.58850 268 LEU A O 1
ATOM 1678 N N . PHE A 1 111 ? -16.19550 76.68173 38.37823 1.000 72.22590 269 PHE A N 1
ATOM 1679 C CA . PHE A 1 111 ? -17.17111 77.43876 37.60757 1.000 66.30549 269 PHE A CA 1
ATOM 1680 C C . PHE A 1 111 ? -17.38878 76.75694 36.26792 1.000 72.03907 269 PHE A C 1
ATOM 1681 O O . PHE A 1 111 ? -16.53968 76.00017 35.78881 1.000 78.28516 269 PHE A O 1
ATOM 1698 N N . VAL A 1 112 ? -18.53805 77.05195 35.66455 1.000 68.55754 270 VAL A N 1
ATOM 1699 C CA . VAL A 1 112 ? -18.86471 76.59182 34.32293 1.000 73.37972 270 VAL A CA 1
ATOM 1700 C C . VAL A 1 112 ? -19.45249 77.76484 33.55181 1.000 82.14261 270 VAL A C 1
ATOM 1701 O O . VAL A 1 112 ? -20.03272 78.68738 34.13208 1.000 84.42681 270 VAL A O 1
ATOM 1714 N N . THR A 1 113 ? -19.29385 77.72347 32.23496 1.000 94.25023 271 THR A N 1
ATOM 1715 C CA . THR A 1 113 ? -19.87074 78.71564 31.34060 1.000 92.76448 271 THR A CA 1
ATOM 1716 C C . THR A 1 113 ? -20.16785 78.03523 30.01616 1.000 80.93408 271 THR A C 1
ATOM 1717 O O . THR A 1 113 ? -19.55853 77.00902 29.69184 1.000 80.81765 271 THR A O 1
ATOM 1728 N N . PRO A 1 114 ? -21.09738 78.57762 29.22522 1.000 90.74330 272 PRO A N 1
ATOM 1729 C CA . PRO A 1 114 ? -21.41220 77.93358 27.93966 1.000 84.32430 272 PRO A CA 1
ATOM 1730 C C . PRO A 1 114 ? -20.19267 77.75601 27.05674 1.000 89.14536 272 PRO A C 1
ATOM 1731 O O . PRO A 1 114 ? -20.16611 76.84582 26.21835 1.000 73.14569 272 PRO A O 1
ATOM 1742 N N . LYS A 1 115 ? -19.17597 78.59995 27.22617 1.000 91.29899 273 LYS A N 1
ATOM 1743 C CA . LYS A 1 115 ? -17.93556 78.47952 26.47002 1.000 78.01924 273 LYS A CA 1
ATOM 1744 C C . LYS A 1 115 ? -16.96376 77.51404 27.14582 1.000 82.22128 273 LYS A C 1
ATOM 1745 O O . LYS A 1 115 ? -16.53270 76.53123 26.53520 1.000 85.76461 273 LYS A O 1
ATOM 1764 N N . THR A 1 116 ? -16.62879 77.76932 28.41275 1.000 83.63378 274 THR A N 1
ATOM 1765 C CA . THR A 1 116 ? -15.55401 77.03273 29.06727 1.000 80.20201 274 THR A CA 1
ATOM 1766 C C . THR A 1 116 ? -15.94668 76.45758 30.42249 1.000 70.53556 274 THR A C 1
ATOM 1767 O O . THR A 1 116 ? -17.12932 76.40232 30.77128 1.000 77.29023 274 THR A O 1
ATOM 1778 N N . ALA A 1 117 ? -14.94118 76.01755 31.18086 1.000 89.28070 275 ALA A N 1
ATOM 1779 C CA . ALA A 1 117 ? -15.09848 75.55715 32.55502 1.000 90.91574 275 ALA A CA 1
ATOM 1780 C C . ALA A 1 117 ? -13.71594 75.47335 33.18887 1.000 82.91496 275 ALA A C 1
ATOM 1781 O O . ALA A 1 117 ? -12.78886 74.93191 32.57875 1.000 83.93981 275 ALA A O 1
ATOM 1788 N N . GLY A 1 118 ? -13.55881 76.00471 34.38986 1.000 80.45191 276 GLY A N 1
ATOM 1789 C CA . GLY A 1 118 ? -12.25652 76.05933 35.00907 1.000 73.00349 276 GLY A CA 1
ATOM 1790 C C . GLY A 1 118 ? -12.33738 76.21860 36.50724 1.000 65.86846 276 GLY A C 1
ATOM 1791 O O . GLY A 1 118 ? -13.33061 75.85470 37.13854 1.000 69.24527 276 GLY A O 1
ATOM 1795 N N . ALA A 1 119 ? -11.27022 76.77825 37.07436 1.000 52.31181 277 ALA A N 1
ATOM 1796 C CA . ALA A 1 119 ? -11.15631 76.95575 38.51329 1.000 46.72063 277 ALA A CA 1
ATOM 1797 C C . ALA A 1 119 ? -10.48748 78.28968 38.80872 1.000 46.84936 277 ALA A C 1
ATOM 1798 O O . ALA A 1 119 ? -9.60599 78.73766 38.07089 1.000 57.10328 277 ALA A O 1
ATOM 1805 N N . GLN A 1 120 ? -10.91800 78.92130 39.89911 1.000 51.15401 278 GLN A N 1
ATOM 1806 C CA . GLN A 1 120 ? -10.41618 80.23478 40.28974 1.000 56.19694 278 GLN A CA 1
ATOM 1807 C C . GLN A 1 120 ? -9.23787 80.04990 41.23749 1.000 51.85258 278 GLN A C 1
ATOM 1808 O O . GLN A 1 120 ? -9.40525 79.56412 42.36069 1.000 64.69678 278 GLN A O 1
ATOM 1822 N N . VAL A 1 121 ? -8.05032 80.44596 40.79183 1.000 52.25864 279 VAL A N 1
ATOM 1823 C CA . VAL A 1 121 ? -6.83675 80.34590 41.59193 1.000 52.55747 279 VAL A CA 1
ATOM 1824 C C . VAL A 1 121 ? -6.58762 81.69425 42.25209 1.000 50.79985 279 VAL A C 1
ATOM 1825 O O . VAL A 1 121 ? -6.52349 82.72642 41.57312 1.000 60.83643 279 VAL A O 1
ATOM 1838 N N . VAL A 1 122 ? -6.44724 81.68651 43.57484 1.000 40.74807 280 VAL A N 1
ATOM 1839 C CA . VAL A 1 122 ? -6.18565 82.90050 44.33503 1.000 43.41874 280 VAL A CA 1
ATOM 1840 C C . VAL A 1 122 ? -4.71657 82.84751 44.72625 1.000 42.27953 280 VAL A C 1
ATOM 1841 O O . VAL A 1 122 ? -4.34891 82.32217 45.78440 1.000 49.09136 280 VAL A O 1
ATOM 1854 N N . LEU A 1 123 ? -3.86649 83.38642 43.86130 1.000 39.05483 281 LEU A N 1
ATOM 1855 C CA . LEU A 1 123 ? -2.43039 83.31480 44.07811 1.000 47.51045 281 LEU A CA 1
ATOM 1856 C C . LEU A 1 123 ? -2.02929 84.07278 45.33615 1.000 38.45234 281 LEU A C 1
ATOM 1857 O O . LEU A 1 123 ? -2.68292 85.03484 45.74781 1.000 47.39795 281 LEU A O 1
ATOM 1873 N N . THR A 1 124 ? -0.93207 83.62897 45.94301 1.000 44.05427 282 THR A N 1
ATOM 1874 C CA . THR A 1 124 ? -0.35792 84.32883 47.07708 1.000 37.83136 282 THR A CA 1
ATOM 1875 C C . THR A 1 124 ? 0.39886 85.56350 46.59364 1.000 50.63210 282 THR A C 1
ATOM 1876 O O . THR A 1 124 ? 0.66334 85.73608 45.40085 1.000 56.68595 282 THR A O 1
ATOM 1887 N N . ASP A 1 125 ? 0.75394 86.43445 47.54037 1.000 50.01247 283 ASP A N 1
ATOM 1888 C CA . ASP A 1 125 ? 1.60190 87.57077 47.19664 1.000 47.87697 283 ASP A CA 1
ATOM 1889 C C . ASP A 1 125 ? 2.89874 87.10069 46.55086 1.000 49.84186 283 ASP A C 1
ATOM 1890 O O . ASP A 1 125 ? 3.34126 87.66380 45.54276 1.000 69.40076 283 ASP A O 1
ATOM 1899 N N . GLN A 1 126 ? 3.51480 86.05767 47.11142 1.000 55.94301 284 GLN A N 1
ATOM 1900 C CA . GLN A 1 126 ? 4.74470 85.52718 46.53394 1.000 56.78852 284 GLN A CA 1
ATOM 1901 C C . GLN A 1 126 ? 4.49643 84.94895 45.14726 1.000 56.70818 284 GLN A C 1
ATOM 1902 O O . GLN A 1 126 ? 5.31446 85.12572 44.23682 1.000 55.70502 284 GLN A O 1
ATOM 1916 N N . GLU A 1 127 ? 3.37330 84.25218 44.96530 1.000 53.62509 285 GLU A N 1
ATOM 1917 C CA . GLU A 1 127 ? 3.04069 83.72543 43.64826 1.000 47.16564 285 GLU A CA 1
ATOM 1918 C C . GLU A 1 127 ? 2.68248 84.83242 42.66514 1.000 57.65609 285 GLU A C 1
ATOM 1919 O O . GLU A 1 127 ? 2.82021 84.63732 41.45255 1.000 58.01185 285 GLU A O 1
ATOM 1931 N N . LEU A 1 128 ? 2.23615 85.99040 43.15798 1.000 66.12860 286 LEU A N 1
ATOM 1932 C CA . LEU A 1 128 ? 1.86175 87.08414 42.26850 1.000 60.19349 286 LEU A CA 1
ATOM 1933 C C . LEU A 1 128 ? 3.07931 87.81386 41.71606 1.000 60.32794 286 LEU A C 1
ATOM 1934 O O . LEU A 1 128 ? 3.00013 88.40622 40.63340 1.000 65.62984 286 LEU A O 1
ATOM 1950 N N . GLN A 1 129 ? 4.20574 87.78630 42.43500 1.000 54.63120 287 GLN A N 1
ATOM 1951 C CA . GLN A 1 129 ? 5.43357 88.35746 41.89352 1.000 65.22732 287 GLN A CA 1
ATOM 1952 C C . GLN A 1 129 ? 5.74355 87.79106 40.51553 1.000 63.18281 287 GLN A C 1
ATOM 1953 O O . GLN A 1 129 ? 6.33085 88.48107 39.67393 1.000 77.72489 287 GLN A O 1
ATOM 1967 N N . LEU A 1 130 ? 5.36423 86.53556 40.26952 1.000 61.19306 288 LEU A N 1
ATOM 1968 C CA . LEU A 1 130 ? 5.58427 85.93722 38.96015 1.000 60.99222 288 LEU A CA 1
ATOM 1969 C C . LEU A 1 130 ? 4.54821 86.41219 37.94980 1.000 68.33887 288 LEU A C 1
ATOM 1970 O O . LEU A 1 130 ? 4.89716 86.74030 36.81244 1.000 74.94657 288 LEU A O 1
ATOM 1986 N N . TRP A 1 131 ? 3.28100 86.45792 38.34866 1.000 68.74327 289 TRP A N 1
ATOM 1987 C CA . TRP A 1 131 ? 2.20064 86.75087 37.41881 1.000 69.73937 289 TRP A CA 1
ATOM 1988 C C . TRP A 1 131 ? 2.52536 88.00319 36.60465 1.000 75.95673 289 TRP A C 1
ATOM 1989 O O . TRP A 1 131 ? 2.92173 89.02617 37.18226 1.000 78.54543 289 TRP A O 1
ATOM 2010 N N . PRO A 1 132 ? 2.37897 87.96588 35.26947 1.000 77.27924 290 PRO A N 1
ATOM 2011 C CA . PRO A 1 132 ? 2.75232 89.12941 34.45761 1.000 81.28362 290 PRO A CA 1
ATOM 2012 C C . PRO A 1 132 ? 1.57910 90.04479 34.15221 1.000 92.70973 290 PRO A C 1
ATOM 2013 O O . PRO A 1 132 ? 0.50883 89.57653 33.75232 1.000 103.97112 290 PRO A O 1
ATOM 2024 N N . SER A 1 133 ? 1.77005 91.34915 34.32311 1.000 81.94545 291 SER A N 1
ATOM 2025 C CA . SER A 1 133 ? 0.76110 92.33503 33.93615 1.000 99.47797 291 SER A CA 1
ATOM 2026 C C . SER A 1 133 ? 0.96689 92.79163 32.49420 1.000 100.35732 291 SER A C 1
ATOM 2027 O O . SER A 1 133 ? 0.97107 93.98514 32.19474 1.000 92.16984 291 SER A O 1
ATOM 2035 N N . ASP A 1 134 ? 1.14430 91.83169 31.58596 1.000 97.27211 292 ASP A N 1
ATOM 2036 C CA . ASP A 1 134 ? 1.40547 92.12847 30.18295 1.000 91.77509 292 ASP A CA 1
ATOM 2037 C C . ASP A 1 134 ? 0.59729 91.18258 29.30683 1.000 100.21118 292 ASP A C 1
ATOM 2038 O O . ASP A 1 134 ? 0.66244 89.96212 29.48002 1.000 102.33715 292 ASP A O 1
ATOM 2047 N N . LEU A 1 135 ? -0.17858 91.75191 28.38196 1.000 114.81018 293 LEU A N 1
ATOM 2048 C CA . LEU A 1 135 ? -0.96033 90.96257 27.43650 1.000 120.56411 293 LEU A CA 1
ATOM 2049 C C . LEU A 1 135 ? -1.32457 91.79077 26.20814 1.000 120.64060 293 LEU A C 1
ATOM 2050 O O . LEU A 1 135 ? -1.07547 91.37144 25.07321 1.000 111.34867 293 LEU A O 1
ATOM 2066 N N . ASP A 1 136 ? -1.91005 92.96569 26.42586 1.000 125.94236 294 ASP A N 1
ATOM 2067 C CA . ASP A 1 136 ? -2.39042 93.81063 25.33467 1.000 125.84460 294 ASP A CA 1
ATOM 2068 C C . ASP A 1 136 ? -3.43017 93.06947 24.49921 1.000 112.72421 294 ASP A C 1
ATOM 2069 O O . ASP A 1 136 ? -3.33092 93.01304 23.27332 1.000 110.60150 294 ASP A O 1
ATOM 2078 N N . ALA A 1 140 ? -12.70835 93.01485 31.02882 1.000 121.99848 298 ALA A N 1
ATOM 2079 C CA . ALA A 1 140 ? -13.19981 92.52007 32.30948 1.000 125.79652 298 ALA A CA 1
ATOM 2080 C C . ALA A 1 140 ? -12.14099 92.66973 33.39827 1.000 123.59910 298 ALA A C 1
ATOM 2081 O O . ALA A 1 140 ? -12.45692 92.66265 34.58691 1.000 126.70799 298 ALA A O 1
ATOM 2087 N N . SER A 1 141 ? -10.87733 92.79845 32.98885 1.000 110.70093 299 SER A N 1
ATOM 2088 C CA . SER A 1 141 ? -9.80639 92.99164 33.95852 1.000 110.26922 299 SER A CA 1
ATOM 2089 C C . SER A 1 141 ? -9.91511 94.33127 34.67297 1.000 105.46663 299 SER A C 1
ATOM 2090 O O . SER A 1 141 ? -9.34672 94.48836 35.75902 1.000 97.21835 299 SER A O 1
ATOM 2098 N N . GLU A 1 142 ? -10.62820 95.29269 34.09119 1.000 104.20794 300 GLU A N 1
ATOM 2099 C CA . GLU A 1 142 ? -10.79672 96.58971 34.72922 1.000 107.94968 300 GLU A CA 1
ATOM 2100 C C . GLU A 1 142 ? -11.44626 96.43328 36.09782 1.000 103.04011 300 GLU A C 1
ATOM 2101 O O . GLU A 1 142 ? -12.34593 95.61053 36.28930 1.000 102.59787 300 GLU A O 1
ATOM 2113 N N . GLY A 1 143 ? -10.98050 97.23216 37.05414 1.000 95.78823 301 GLY A N 1
ATOM 2114 C CA . GLY A 1 143 ? -11.57061 97.23324 38.37782 1.000 93.54569 301 GLY A CA 1
ATOM 2115 C C . GLY A 1 143 ? -11.49072 95.91669 39.11274 1.000 96.64053 301 GLY A C 1
ATOM 2116 O O . GLY A 1 143 ? -12.25634 95.69880 40.05513 1.000 99.30435 301 GLY A O 1
ATOM 2120 N N . LEU A 1 144 ? -10.58730 95.02467 38.71051 1.000 115.06883 302 LEU A N 1
ATOM 2121 C CA . LEU A 1 144 ? -10.38517 93.76869 39.41476 1.000 99.78982 302 LEU A CA 1
ATOM 2122 C C . LEU A 1 144 ? -8.91211 93.61245 39.76738 1.000 87.28955 302 LEU A C 1
ATOM 2123 O O . LEU A 1 144 ? -8.03733 93.96361 38.96523 1.000 79.58695 302 LEU A O 1
ATOM 2139 N N . PRO A 1 145 ? -8.60769 93.08967 40.95238 1.000 93.97305 303 PRO A N 1
ATOM 2140 C CA . PRO A 1 145 ? -7.22602 93.11468 41.44717 1.000 86.72055 303 PRO A CA 1
ATOM 2141 C C . PRO A 1 145 ? -6.30915 92.27705 40.57603 1.000 85.12155 303 PRO A C 1
ATOM 2142 O O . PRO A 1 145 ? -6.77524 91.52019 39.71070 1.000 82.26994 303 PRO A O 1
ATOM 2153 N N . PRO A 1 146 ? -4.99588 92.38307 40.77401 1.000 80.24734 304 PRO A N 1
ATOM 2154 C CA . PRO A 1 146 ? -4.06611 91.58106 39.97345 1.000 71.20702 304 PRO A CA 1
ATOM 2155 C C . PRO A 1 146 ? -4.24613 90.09603 40.24370 1.000 80.98323 304 PRO A C 1
ATOM 2156 O O . PRO A 1 146 ? -4.72215 89.67802 41.30148 1.000 95.49355 304 PRO A O 1
ATOM 2167 N N . GLY A 1 147 ? -3.85143 89.29258 39.26051 1.000 73.29107 305 GLY A N 1
ATOM 2168 C CA . GLY A 1 147 ? -4.00842 87.86003 39.34977 1.000 67.33363 305 GLY A CA 1
ATOM 2169 C C . GLY A 1 147 ? -5.43359 87.36278 39.27892 1.000 78.68799 305 GLY A C 1
ATOM 2170 O O . GLY A 1 147 ? -5.64820 86.14864 39.36469 1.000 86.74937 305 GLY A O 1
ATOM 2174 N N . SER A 1 148 ? -6.41882 88.25302 39.13107 1.000 73.53363 306 SER A N 1
ATOM 2175 C CA . SER A 1 148 ? -7.79887 87.80070 38.98996 1.000 68.56699 306 SER A CA 1
ATOM 2176 C C . SER A 1 148 ? -7.95705 86.86839 37.79703 1.000 80.99944 306 SER A C 1
ATOM 2177 O O . SER A 1 148 ? -8.87402 86.03919 37.77274 1.000 80.29469 306 SER A O 1
ATOM 2185 N N . ARG A 1 149 ? -7.07736 86.98937 36.80066 1.000 73.04390 307 ARG A N 1
ATOM 2186 C CA . ARG A 1 149 ? -7.10032 86.07867 35.66471 1.000 65.02968 307 ARG A CA 1
ATOM 2187 C C . ARG A 1 149 ? -6.56682 84.70115 36.03141 1.000 76.96558 307 ARG A C 1
ATOM 2188 O O . ARG A 1 149 ? -6.78560 83.74512 35.27935 1.000 85.03049 307 ARG A O 1
ATOM 2209 N N . ALA A 1 150 ? -5.87252 84.58371 37.16247 1.000 82.27949 308 ALA A N 1
ATOM 2210 C CA . ALA A 1 150 ? -5.32096 83.30709 37.59796 1.000 69.00195 308 ALA A CA 1
ATOM 2211 C C . ALA A 1 150 ? -6.40511 82.24200 37.63039 1.000 72.57444 308 ALA A C 1
ATOM 2212 O O . ALA A 1 150 ? -7.36099 82.33641 38.40654 1.000 77.42995 308 ALA A O 1
ATOM 2219 N N . HIS A 1 151 ? -6.25725 81.22726 36.78285 1.000 54.08110 309 HIS A N 1
ATOM 2220 C CA . HIS A 1 151 ? -7.26613 80.18821 36.66497 1.000 52.58763 309 HIS A CA 1
ATOM 2221 C C . HIS A 1 151 ? -6.59629 78.88213 36.26127 1.000 50.43319 309 HIS A C 1
ATOM 2222 O O . HIS A 1 151 ? -5.37845 78.81170 36.07301 1.000 54.98106 309 HIS A O 1
ATOM 2236 N N . VAL A 1 152 ? -7.41526 77.84182 36.12620 1.000 49.06086 310 VAL A N 1
ATOM 2237 C CA . VAL A 1 152 ? -6.97493 76.52790 35.67396 1.000 55.43955 310 VAL A CA 1
ATOM 2238 C C . VAL A 1 152 ? -8.08027 75.97719 34.78469 1.000 65.01471 310 VAL A C 1
ATOM 2239 O O . VAL A 1 152 ? -9.13030 75.55845 35.28562 1.000 63.83862 310 VAL A O 1
ATOM 2252 N N . THR A 1 153 ? -7.85503 75.98029 33.47438 1.000 63.86140 311 THR A N 1
ATOM 2253 C CA . THR A 1 153 ? -8.86421 75.47930 32.55253 1.000 64.14339 311 THR A CA 1
ATOM 2254 C C . THR A 1 153 ? -9.12961 74.00502 32.82382 1.000 62.64253 311 THR A C 1
ATOM 2255 O O . THR A 1 153 ? -8.20718 73.18376 32.80500 1.000 72.41625 311 THR A O 1
ATOM 2266 N N . LEU A 1 154 ? -10.39417 73.67448 33.08342 1.000 63.82076 312 LEU A N 1
ATOM 2267 C CA . LEU A 1 154 ? -10.80317 72.30666 33.35993 1.000 61.64510 312 LEU A CA 1
ATOM 2268 C C . LEU A 1 154 ? -11.57278 71.66748 32.21401 1.000 65.14478 312 LEU A C 1
ATOM 2269 O O . LEU A 1 154 ? -11.81482 70.45585 32.25354 1.000 60.51515 312 LEU A O 1
ATOM 2285 N N . GLY A 1 155 ? -11.96179 72.44006 31.20351 1.000 71.79002 313 GLY A N 1
ATOM 2286 C CA . GLY A 1 155 ? -12.71715 71.90583 30.08974 1.000 75.45660 313 GLY A CA 1
ATOM 2287 C C . GLY A 1 155 ? -13.23322 72.98409 29.16047 1.000 75.07528 313 GLY A C 1
ATOM 2288 O O . GLY A 1 155 ? -13.65866 74.05248 29.61114 1.000 69.79724 313 GLY A O 1
ATOM 2292 N N . CYS A 1 156 ? -13.19537 72.71494 27.85700 1.000 76.88666 314 CYS A N 1
ATOM 2293 C CA . CYS A 1 156 ? -13.71223 73.62621 26.84489 1.000 81.43009 314 CYS A CA 1
ATOM 2294 C C . CYS A 1 156 ? -14.54845 72.83127 25.85247 1.000 88.06274 314 CYS A C 1
ATOM 2295 O O . CYS A 1 156 ? -14.14150 71.74886 25.41782 1.000 86.61598 314 CYS A O 1
ATOM 2303 N N . ALA A 1 157 ? -15.72075 73.36446 25.50990 1.000 92.11859 315 ALA A N 1
ATOM 2304 C CA . ALA A 1 157 ? -16.67424 72.68863 24.63056 1.000 95.04556 315 ALA A CA 1
ATOM 2305 C C . ALA A 1 157 ? -16.27977 72.92044 23.17674 1.000 94.44241 315 ALA A C 1
ATOM 2306 O O . ALA A 1 157 ? -16.66106 73.91177 22.55370 1.000 81.21934 315 ALA A O 1
ATOM 2313 N N . ALA A 1 158 ? -15.50843 71.98149 22.62871 1.000 99.18251 316 ALA A N 1
ATOM 2314 C CA . ALA A 1 158 ? -15.14938 71.98457 21.21434 1.000 88.40594 316 ALA A CA 1
ATOM 2315 C C . ALA A 1 158 ? -14.53553 73.31114 20.77161 1.000 104.10205 316 ALA A C 1
ATOM 2316 O O . ALA A 1 158 ? -13.45278 73.67836 21.23887 1.000 119.27478 316 ALA A O 1
ATOM 2323 N N . ASP A 1 159 ? -15.21835 74.04261 19.88323 1.000 95.32750 317 ASP A N 1
ATOM 2324 C CA . ASP A 1 159 ? -14.61724 75.17210 19.17439 1.000 106.34005 317 ASP A CA 1
ATOM 2325 C C . ASP A 1 159 ? -14.26083 76.35031 20.07722 1.000 116.41870 317 ASP A C 1
ATOM 2326 O O . ASP A 1 159 ? -13.71739 77.34108 19.57410 1.000 136.17810 317 ASP A O 1
ATOM 2335 N N . VAL A 1 160 ? -14.54613 76.28750 21.37566 1.000 118.03297 318 VAL A N 1
ATOM 2336 C CA . VAL A 1 160 ? -14.05356 77.29473 22.31116 1.000 124.96226 318 VAL A CA 1
ATOM 2337 C C . VAL A 1 160 ? -12.56728 77.03205 22.52710 1.000 134.88130 318 VAL A C 1
ATOM 2338 O O . VAL A 1 160 ? -12.18702 76.21732 23.37703 1.000 142.70367 318 VAL A O 1
ATOM 2351 N N . GLN A 1 161 ? -11.71525 77.72554 21.75068 1.000 178.04436 319 GLN A N 1
ATOM 2352 C CA . GLN A 1 161 ? -10.30506 77.37176 21.63415 1.000 196.36957 319 GLN A CA 1
ATOM 2353 C C . GLN A 1 161 ? -9.26424 78.39547 22.09265 1.000 194.79201 319 GLN A C 1
ATOM 2354 O O . GLN A 1 161 ? -8.11675 78.31083 21.63338 1.000 207.97679 319 GLN A O 1
ATOM 2368 N N . PRO A 1 162 ? -9.57956 79.39114 22.94118 1.000 153.06950 320 PRO A N 1
ATOM 2369 C CA . PRO A 1 162 ? -8.49114 80.23728 23.44713 1.000 149.02375 320 PRO A CA 1
ATOM 2370 C C . PRO A 1 162 ? -8.38815 80.27801 24.96204 1.000 129.32756 320 PRO A C 1
ATOM 2371 O O . PRO A 1 162 ? -9.08630 79.53827 25.66257 1.000 123.76301 320 PRO A O 1
ATOM 2382 N N . VAL A 1 163 ? -7.51907 81.15063 25.47738 1.000 118.41191 321 VAL A N 1
ATOM 2383 C CA . VAL A 1 163 ? -7.55361 81.53616 26.88446 1.000 121.41599 321 VAL A CA 1
ATOM 2384 C C . VAL A 1 163 ? -8.93360 82.12247 27.14973 1.000 123.09913 321 VAL A C 1
ATOM 2385 O O . VAL A 1 163 ? -9.07949 83.32940 27.37073 1.000 113.46402 321 VAL A O 1
ATOM 2398 N N . GLN A 1 164 ? -9.95745 81.27540 27.09528 1.000 108.29638 322 GLN A N 1
ATOM 2399 C CA . GLN A 1 164 ? -11.33239 81.70052 27.29784 1.000 94.84256 322 GLN A CA 1
ATOM 2400 C C . GLN A 1 164 ? -11.83006 81.37808 28.69450 1.000 94.22212 322 GLN A C 1
ATOM 2401 O O . GLN A 1 164 ? -12.75326 82.04166 29.17810 1.000 99.03398 322 GLN A O 1
ATOM 2415 N N . THR A 1 165 ? -11.22681 80.38297 29.34699 1.000 93.58759 323 THR A N 1
ATOM 2416 C CA . THR A 1 165 ? -11.54853 80.09177 30.73630 1.000 90.70306 323 THR A CA 1
ATOM 2417 C C . THR A 1 165 ? -11.00457 81.16779 31.66449 1.000 79.27908 323 THR A C 1
ATOM 2418 O O . THR A 1 165 ? -11.55721 81.38681 32.74858 1.000 87.27198 323 THR A O 1
ATOM 2429 N N . GLY A 1 166 ? -9.93133 81.84392 31.25942 1.000 78.55555 324 GLY A N 1
ATOM 2430 C CA . GLY A 1 166 ? -9.40145 82.95390 32.02221 1.000 83.68391 324 GLY A CA 1
ATOM 2431 C C . GLY A 1 166 ? -10.19300 84.21470 31.75779 1.000 58.16687 324 GLY A C 1
ATOM 2432 O O . GLY A 1 166 ? -10.43353 85.01167 32.66870 1.000 53.67555 324 GLY A O 1
ATOM 2436 N N . LEU A 1 167 ? -10.60277 84.40376 30.50132 1.000 81.72720 325 LEU A N 1
ATOM 2437 C CA . LEU A 1 167 ? -11.47600 85.52335 30.17109 1.000 74.50749 325 LEU A CA 1
ATOM 2438 C C . LEU A 1 167 ? -12.88050 85.30787 30.71706 1.000 73.98275 325 LEU A C 1
ATOM 2439 O O . LEU A 1 167 ? -13.54173 86.27069 31.12146 1.000 74.15308 325 LEU A O 1
ATOM 2455 N N . ASP A 1 168 ? -13.35273 84.05989 30.73546 1.000 78.18931 326 ASP A N 1
ATOM 2456 C CA . ASP A 1 168 ? -14.63857 83.76733 31.35926 1.000 78.41251 326 ASP A CA 1
ATOM 2457 C C . ASP A 1 168 ? -14.57767 83.99424 32.86376 1.000 70.60743 326 ASP A C 1
ATOM 2458 O O . ASP A 1 168 ? -15.41694 84.70502 33.42851 1.000 80.05966 326 ASP A O 1
ATOM 2467 N N . LEU A 1 169 ? -13.59379 83.38754 33.53240 1.000 77.83338 327 LEU A N 1
ATOM 2468 C CA . LEU A 1 169 ? -13.45478 83.56983 34.97338 1.000 75.22719 327 LEU A CA 1
ATOM 2469 C C . LEU A 1 169 ? -13.43699 85.04876 35.33382 1.000 73.76264 327 LEU A C 1
ATOM 2470 O O . LEU A 1 169 ? -14.18815 85.49978 36.20576 1.000 83.26486 327 LEU A O 1
ATOM 2486 N N . LEU A 1 170 ? -12.57346 85.82051 34.67165 1.000 76.52103 328 LEU A N 1
ATOM 2487 C CA . LEU A 1 170 ? -12.53745 87.25738 34.91702 1.000 76.21662 328 LEU A CA 1
ATOM 2488 C C . LEU A 1 170 ? -13.89092 87.88935 34.62607 1.000 82.66726 328 LEU A C 1
ATOM 2489 O O . LEU A 1 170 ? -14.38533 88.71113 35.40697 1.000 86.65165 328 LEU A O 1
ATOM 2505 N N . ASP A 1 171 ? -14.50319 87.51626 33.50086 1.000 80.58027 329 ASP A N 1
ATOM 2506 C CA . ASP A 1 171 ? -15.82495 88.03216 33.16438 1.000 82.86835 329 ASP A CA 1
ATOM 2507 C C . ASP A 1 171 ? -16.84169 87.68950 34.24627 1.000 89.55071 329 ASP A C 1
ATOM 2508 O O . ASP A 1 171 ? -17.68449 88.52191 34.60204 1.000 79.56776 329 ASP A O 1
ATOM 2517 N N . ILE A 1 172 ? -16.77301 86.47132 34.78935 1.000 99.21220 330 ILE A N 1
ATOM 2518 C CA . ILE A 1 172 ? -17.66850 86.09854 35.87952 1.000 91.39750 330 ILE A CA 1
ATOM 2519 C C . ILE A 1 172 ? -17.32641 86.87477 37.14431 1.000 85.67756 330 ILE A C 1
ATOM 2520 O O . ILE A 1 172 ? -18.20682 87.15284 37.96785 1.000 93.72566 330 ILE A O 1
ATOM 2536 N N . LEU A 1 173 ? -16.05344 87.23284 37.32721 1.000 85.25289 331 LEU A N 1
ATOM 2537 C CA . LEU A 1 173 ? -15.66060 88.01943 38.48989 1.000 81.16791 331 LEU A CA 1
ATOM 2538 C C . LEU A 1 173 ? -16.09352 89.47389 38.37235 1.000 82.99017 331 LEU A C 1
ATOM 2539 O O . LEU A 1 173 ? -16.17894 90.16608 39.39235 1.000 80.71748 331 LEU A O 1
ATOM 2555 N N . GLN A 1 174 ? -16.36428 89.95209 37.15642 1.000 94.93533 332 GLN A N 1
ATOM 2556 C CA . GLN A 1 174 ? -16.91650 91.29278 36.99500 1.000 98.95943 332 GLN A CA 1
ATOM 2557 C C . GLN A 1 174 ? -18.35497 91.34833 37.49156 1.000 98.40500 332 GLN A C 1
ATOM 2558 O O . GLN A 1 174 ? -18.73595 92.27088 38.22178 1.000 90.14747 332 GLN A O 1
ATOM 2572 N N . GLN A 1 175 ? -19.17210 90.37050 37.09446 1.000 97.57578 333 GLN A N 1
ATOM 2573 C CA . GLN A 1 175 ? -20.52226 90.25904 37.63241 1.000 92.77473 333 GLN A CA 1
ATOM 2574 C C . GLN A 1 175 ? -20.50346 90.35185 39.15335 1.000 92.16844 333 GLN A C 1
ATOM 2575 O O . GLN A 1 175 ? -21.16554 91.20723 39.75126 1.000 103.81951 333 GLN A O 1
ATOM 2589 N N . VAL A 1 176 ? -19.73550 89.46727 39.79530 1.000 93.34289 334 VAL A N 1
ATOM 2590 C CA . VAL A 1 176 ? -19.65626 89.46346 41.25213 1.000 104.38398 334 VAL A CA 1
ATOM 2591 C C . VAL A 1 176 ? -19.14456 90.79787 41.76870 1.000 99.23053 334 VAL A C 1
ATOM 2592 O O . VAL A 1 176 ? -19.53003 91.23963 42.85835 1.000 95.29320 334 VAL A O 1
ATOM 2605 N N . LYS A 1 177 ? -18.26611 91.45725 41.00990 1.000 84.36996 335 LYS A N 1
ATOM 2606 C CA . LYS A 1 177 ? -17.77969 92.76913 41.42032 1.000 86.63948 335 LYS A CA 1
ATOM 2607 C C . LYS A 1 177 ? -18.93883 93.71607 41.70102 1.000 105.83934 335 LYS A C 1
ATOM 2608 O O . LYS A 1 177 ? -18.93805 94.43419 42.70767 1.000 97.55138 335 LYS A O 1
ATOM 2627 N N . GLY A 1 178 ? -19.93766 93.72703 40.82391 1.000 106.21128 336 GLY A N 1
ATOM 2628 C CA . GLY A 1 178 ? -21.11504 94.55045 40.97968 1.000 81.15584 336 GLY A CA 1
ATOM 2629 C C . GLY A 1 178 ? -22.23687 93.91607 41.76977 1.000 92.37759 336 GLY A C 1
ATOM 2630 O O . GLY A 1 178 ? -23.32654 94.49352 41.84506 1.000 107.67170 336 GLY A O 1
ATOM 2634 N N . GLY A 1 179 ? -22.00991 92.74623 42.36117 1.000 93.01207 337 GLY A N 1
ATOM 2635 C CA . GLY A 1 179 ? -23.04429 92.09045 43.13445 1.000 110.55243 337 GLY A CA 1
ATOM 2636 C C . GLY A 1 179 ? -24.06796 91.34658 42.31061 1.000 109.73243 337 GLY A C 1
ATOM 2637 O O . GLY A 1 179 ? -25.23005 91.24972 42.72008 1.000 106.26530 337 GLY A O 1
ATOM 2641 N N . SER A 1 180 ? -23.67478 90.81946 41.15240 1.000 106.58652 338 SER A N 1
ATOM 2642 C CA . SER A 1 180 ? -24.57920 90.03477 40.32524 1.000 113.53937 338 SER A CA 1
ATOM 2643 C C . SER A 1 180 ? -24.63677 88.56991 40.73259 1.000 107.87662 338 SER A C 1
ATOM 2644 O O . SER A 1 180 ? -25.45561 87.82784 40.17931 1.000 91.33733 338 SER A O 1
ATOM 2652 N N . GLN A 1 181 ? -23.79361 88.14663 41.67937 1.000 100.57847 339 GLN A N 1
ATOM 2653 C CA . GLN A 1 181 ? -23.76506 86.77741 42.18368 1.000 93.67570 339 GLN A CA 1
ATOM 2654 C C . GLN A 1 181 ? -25.13352 86.11117 42.14319 1.000 97.02506 339 GLN A C 1
ATOM 2655 O O . GLN A 1 181 ? -25.24351 84.92983 41.80025 1.000 104.85229 339 GLN A O 1
ATOM 2669 N N . GLY A 1 182 ? -26.17953 86.85888 42.48383 1.000 105.28280 340 GLY A N 1
ATOM 2670 C CA . GLY A 1 182 ? -27.52169 86.32040 42.44941 1.000 93.79332 340 GLY A CA 1
ATOM 2671 C C . GLY A 1 182 ? -27.88766 85.47659 43.64379 1.000 93.26340 340 GLY A C 1
ATOM 2672 O O . GLY A 1 182 ? -28.85103 84.70760 43.57198 1.000 102.05921 340 GLY A O 1
ATOM 2676 N N . GLU A 1 183 ? -27.14334 85.59112 44.74337 1.000 85.09121 341 GLU A N 1
ATOM 2677 C CA . GLU A 1 183 ? -27.41100 84.80975 45.94403 1.000 90.93859 341 GLU A CA 1
ATOM 2678 C C . GLU A 1 183 ? -27.33651 83.31776 45.64831 1.000 87.00244 341 GLU A C 1
ATOM 2679 O O . GLU A 1 183 ? -27.20246 82.91018 44.48979 1.000 95.59415 341 GLU A O 1
ATOM 2691 N N . ALA A 1 184 ? -27.42171 82.49603 46.69203 1.000 94.99722 342 ALA A N 1
ATOM 2692 C CA . ALA A 1 184 ? -27.32651 81.05187 46.53148 1.000 97.02557 342 ALA A CA 1
ATOM 2693 C C . ALA A 1 184 ? -28.46865 80.51464 45.67916 1.000 92.84532 342 ALA A C 1
ATOM 2694 O O . ALA A 1 184 ? -29.49974 80.09144 46.21170 1.000 98.11131 342 ALA A O 1
ATOM 2701 N N . VAL A 1 185 ? -28.29440 80.52571 44.35377 1.000 87.83711 343 VAL A N 1
ATOM 2702 C CA . VAL A 1 185 ? -29.26190 79.87910 43.46929 1.000 93.73130 343 VAL A CA 1
ATOM 2703 C C . VAL A 1 185 ? -29.54129 78.46219 43.94658 1.000 91.13213 343 VAL A C 1
ATOM 2704 O O . VAL A 1 185 ? -30.62964 77.91859 43.72098 1.000 98.92466 343 VAL A O 1
ATOM 2717 N N . GLY A 1 186 ? -28.56586 77.84349 44.60481 1.000 106.70602 344 GLY A N 1
ATOM 2718 C CA . GLY A 1 186 ? -28.72280 76.53980 45.21398 1.000 107.63026 344 GLY A CA 1
ATOM 2719 C C . GLY A 1 186 ? -27.45272 76.17874 45.95363 1.000 107.54107 344 GLY A C 1
ATOM 2720 O O . GLY A 1 186 ? -26.71934 77.07229 46.38734 1.000 101.35914 344 GLY A O 1
ATOM 2724 N N . GLU A 1 187 ? -27.16641 74.88790 46.10375 1.000 115.76918 345 GLU A N 1
ATOM 2725 C CA . GLU A 1 187 ? -25.90547 74.48124 46.71021 1.000 125.65823 345 GLU A CA 1
ATOM 2726 C C . GLU A 1 187 ? -25.61113 73.03127 46.36183 1.000 124.84082 345 GLU A C 1
ATOM 2727 O O . GLU A 1 187 ? -26.44841 72.15104 46.58196 1.000 116.72522 345 GLU A O 1
ATOM 2739 N N . LEU A 1 188 ? -24.42421 72.79818 45.82347 1.000 110.80989 346 LEU A N 1
ATOM 2740 C CA . LEU A 1 188 ? -23.92251 71.46667 45.51954 1.000 90.80677 346 LEU A CA 1
ATOM 2741 C C . LEU A 1 188 ? -23.07471 70.96376 46.67647 1.000 83.53990 346 LEU A C 1
ATOM 2742 O O . LEU A 1 188 ? -22.75492 71.70976 47.60357 1.000 83.85739 346 LEU A O 1
ATOM 2758 N N . PRO A 1 189 ? -22.70117 69.68445 46.67934 1.000 83.86924 347 PRO A N 1
ATOM 2759 C CA . PRO A 1 189 ? -21.78754 69.21027 47.72425 1.000 82.78551 347 PRO A CA 1
ATOM 2760 C C . PRO A 1 189 ? -20.41282 69.83360 47.55453 1.000 88.36996 347 PRO A C 1
ATOM 2761 O O . PRO A 1 189 ? -19.93595 70.03198 46.43444 1.000 87.61576 347 PRO A O 1
ATOM 2772 N N . ARG A 1 190 ? -19.78289 70.15853 48.68114 1.000 85.45459 348 ARG A N 1
ATOM 2773 C CA . ARG A 1 190 ? -18.42552 70.69042 48.74137 1.000 75.30297 348 ARG A CA 1
ATOM 2774 C C . ARG A 1 190 ? -18.38812 72.18730 48.45977 1.000 60.64491 348 ARG A C 1
ATOM 2775 O O . ARG A 1 190 ? -17.29058 72.75980 48.38637 1.000 63.62605 348 ARG A O 1
ATOM 2796 N N . GLY A 1 191 ? -19.53422 72.84168 48.30797 1.000 47.70746 349 GLY A N 1
ATOM 2797 C CA . GLY A 1 191 ? -19.55195 74.27507 48.09095 1.000 63.69091 349 GLY A CA 1
ATOM 2798 C C . GLY A 1 191 ? -20.95473 74.77303 47.81217 1.000 81.73830 349 GLY A C 1
ATOM 2799 O O . GLY A 1 191 ? -21.92738 74.01356 47.82200 1.000 84.80068 349 GLY A O 1
ATOM 2803 N N . LYS A 1 192 ? -21.03787 76.07819 47.56088 1.000 69.67869 350 LYS A N 1
ATOM 2804 C CA . LYS A 1 192 ? -22.29302 76.76189 47.28322 1.000 67.99937 350 LYS A CA 1
ATOM 2805 C C . LYS A 1 192 ? -22.37574 77.13420 45.80898 1.000 77.65855 350 LYS A C 1
ATOM 2806 O O . LYS A 1 192 ? -21.36428 77.20276 45.10794 1.000 88.42391 350 LYS A O 1
ATOM 2825 N N . LEU A 1 193 ? -23.59741 77.40126 45.34922 1.000 75.96564 351 LEU A N 1
ATOM 2826 C CA . LEU A 1 193 ? -23.87022 77.60980 43.93525 1.000 85.09834 351 LEU A CA 1
ATOM 2827 C C . LEU A 1 193 ? -24.48325 78.98238 43.69159 1.000 89.43158 351 LEU A C 1
ATOM 2828 O O . LEU A 1 193 ? -25.20330 79.52247 44.53633 1.000 86.93836 351 LEU A O 1
ATOM 2844 N N . TYR A 1 194 ? -24.18170 79.53921 42.51905 1.000 86.67860 352 TYR A N 1
ATOM 2845 C CA . TYR A 1 194 ? -24.69787 80.83511 42.10376 1.000 81.50101 352 TYR A CA 1
ATOM 2846 C C . TYR A 1 194 ? -24.85269 80.82587 40.58966 1.000 80.56483 352 TYR A C 1
ATOM 2847 O O . TYR A 1 194 ? -24.26926 79.99097 39.89360 1.000 85.91801 352 TYR A O 1
ATOM 2865 N N . SER A 1 195 ? -25.64656 81.76678 40.08282 1.000 85.26671 353 SER A N 1
ATOM 2866 C CA . SER A 1 195 ? -25.81840 81.92482 38.64506 1.000 97.67737 353 SER A CA 1
ATOM 2867 C C . SER A 1 195 ? -26.00802 83.40207 38.33740 1.000 92.51967 353 SER A C 1
ATOM 2868 O O . SER A 1 195 ? -26.72302 84.10611 39.05587 1.000 90.66680 353 SER A O 1
ATOM 2876 N N . LEU A 1 196 ? -25.35956 83.86319 37.26601 1.000 95.19247 354 LEU A N 1
ATOM 2877 C CA . LEU A 1 196 ? -25.29029 85.28720 36.97527 1.000 94.51160 354 LEU A CA 1
ATOM 2878 C C . LEU A 1 196 ? -25.55575 85.63223 35.51485 1.000 94.03425 354 LEU A C 1
ATOM 2879 O O . LEU A 1 196 ? -25.54944 86.81979 35.17392 1.000 100.76221 354 LEU A O 1
ATOM 2895 N N . GLY A 1 197 ? -25.78818 84.65346 34.65003 1.000 87.94681 355 GLY A N 1
ATOM 2896 C CA . GLY A 1 197 ? -26.06943 84.95131 33.25935 1.000 98.84516 355 GLY A CA 1
ATOM 2897 C C . GLY A 1 197 ? -26.32501 83.68882 32.46914 1.000 116.93942 355 GLY A C 1
ATOM 2898 O O . GLY A 1 197 ? -26.69414 82.65345 33.02667 1.000 117.55552 355 GLY A O 1
ATOM 2902 N N . LYS A 1 198 ? -26.12568 83.78506 31.15608 1.000 117.14305 356 LYS A N 1
ATOM 2903 C CA . LYS A 1 198 ? -26.32930 82.64821 30.25959 1.000 110.99811 356 LYS A CA 1
ATOM 2904 C C . LYS A 1 198 ? -25.29295 81.57959 30.58014 1.000 119.56644 356 LYS A C 1
ATOM 2905 O O . LYS A 1 198 ? -24.14966 81.64490 30.12253 1.000 116.80713 356 LYS A O 1
ATOM 2924 N N . GLY A 1 199 ? -25.69367 80.58611 31.37144 1.000 169.16984 357 GLY A N 1
ATOM 2925 C CA . GLY A 1 199 ? -24.78261 79.54167 31.78993 1.000 170.23722 357 GLY A CA 1
ATOM 2926 C C . GLY A 1 199 ? -23.66285 80.00231 32.69094 1.000 163.17996 357 GLY A C 1
ATOM 2927 O O . GLY A 1 199 ? -22.70759 79.25007 32.90218 1.000 174.06980 357 GLY A O 1
ATOM 2931 N N . ARG A 1 200 ? -23.75329 81.21433 33.23766 1.000 110.22522 358 ARG A N 1
ATOM 2932 C CA . ARG A 1 200 ? -22.69752 81.77710 34.07723 1.000 103.27571 358 ARG A CA 1
ATOM 2933 C C . ARG A 1 200 ? -22.85090 81.28498 35.51966 1.000 101.10554 358 ARG A C 1
ATOM 2934 O O . ARG A 1 200 ? -23.08864 82.04909 36.45467 1.000 106.51340 358 ARG A O 1
ATOM 2955 N N . TRP A 1 201 ? -22.71302 79.97297 35.68492 1.000 103.24254 359 TRP A N 1
ATOM 2956 C CA . TRP A 1 201 ? -22.83368 79.34029 36.99000 1.000 93.84165 359 TRP A CA 1
ATOM 2957 C C . TRP A 1 201 ? -21.47010 79.24153 37.66199 1.000 84.91470 359 TRP A C 1
ATOM 2958 O O . TRP A 1 201 ? -20.43676 79.10507 37.00137 1.000 87.41277 359 TRP A O 1
ATOM 2979 N N . MET A 1 202 ? -21.48034 79.30903 38.99239 1.000 74.49203 360 MET A N 1
ATOM 2980 C CA . MET A 1 202 ? -20.25838 79.34805 39.78466 1.000 48.10080 360 MET A CA 1
ATOM 2981 C C . MET A 1 202 ? -20.46806 78.58126 41.08045 1.000 65.54371 360 MET A C 1
ATOM 2982 O O . MET A 1 202 ? -21.45977 78.80359 41.78104 1.000 86.56623 360 MET A O 1
ATOM 2996 N N . LEU A 1 203 ? -19.53413 77.68285 41.39487 1.000 66.86199 361 LEU A N 1
ATOM 2997 C CA . LEU A 1 203 ? -19.54066 76.93865 42.65375 1.000 57.60063 361 LEU A CA 1
ATOM 2998 C C . LEU A 1 203 ? -18.50810 77.57297 43.57894 1.000 62.96801 361 LEU A C 1
ATOM 2999 O O . LEU A 1 203 ? -17.30302 77.36733 43.41258 1.000 70.86278 361 LEU A O 1
ATOM 3015 N N . SER A 1 204 ? -18.98104 78.34218 44.55725 1.000 65.37900 362 SER A N 1
ATOM 3016 C CA . SER A 1 204 ? -18.10532 78.91801 45.57578 1.000 59.93228 362 SER A CA 1
ATOM 3017 C C . SER A 1 204 ? -17.80205 77.83873 46.60539 1.000 67.78146 362 SER A C 1
ATOM 3018 O O . SER A 1 204 ? -18.61486 77.55767 47.48936 1.000 58.10806 362 SER A O 1
ATOM 3026 N N . LEU A 1 205 ? -16.62705 77.22612 46.48753 1.000 73.68942 363 LEU A N 1
ATOM 3027 C CA . LEU A 1 205 ? -16.23198 76.17998 47.41930 1.000 66.50295 363 LEU A CA 1
ATOM 3028 C C . LEU A 1 205 ? -16.21969 76.71897 48.84211 1.000 67.08812 363 LEU A C 1
ATOM 3029 O O . LEU A 1 205 ? -15.56683 77.72609 49.13121 1.000 61.23927 363 LEU A O 1
ATOM 3045 N N . THR A 1 206 ? -16.95688 76.05074 49.73306 1.000 71.16632 364 THR A N 1
ATOM 3046 C CA . THR A 1 206 ? -16.90329 76.42471 51.14142 1.000 59.71434 364 THR A CA 1
ATOM 3047 C C . THR A 1 206 ? -15.50521 76.22290 51.70127 1.000 67.18795 364 THR A C 1
ATOM 3048 O O . THR A 1 206 ? -15.07723 76.96601 52.59222 1.000 76.69789 364 THR A O 1
ATOM 3059 N N . LYS A 1 207 ? -14.78086 75.22975 51.19197 1.000 61.05249 365 LYS A N 1
ATOM 3060 C CA . LYS A 1 207 ? -13.40501 74.97525 51.59325 1.000 52.94747 365 LYS A CA 1
ATOM 3061 C C . LYS A 1 207 ? -12.50212 75.11381 50.37725 1.000 57.34598 365 LYS A C 1
ATOM 3062 O O . LYS A 1 207 ? -12.69139 74.41359 49.37646 1.000 46.97384 365 LYS A O 1
ATOM 3081 N N . LYS A 1 208 ? -11.52427 76.01290 50.46799 1.000 43.01153 366 LYS A N 1
ATOM 3082 C CA . LYS A 1 208 ? -10.55606 76.18259 49.39438 1.000 42.52272 366 LYS A CA 1
ATOM 3083 C C . LYS A 1 208 ? -9.92120 74.84780 49.03067 1.000 57.22279 366 LYS A C 1
ATOM 3084 O O . LYS A 1 208 ? -9.44712 74.11188 49.90059 1.000 47.07117 366 LYS A O 1
ATOM 3103 N N . MET A 1 209 ? -9.91984 74.53755 47.73577 1.000 57.06818 367 MET A N 1
ATOM 3104 C CA . MET A 1 209 ? -9.25482 73.34099 47.22393 1.000 40.12521 367 MET A CA 1
ATOM 3105 C C . MET A 1 209 ? -7.80096 73.70143 46.95246 1.000 46.50659 367 MET A C 1
ATOM 3106 O O . MET A 1 209 ? -7.42844 74.10403 45.84872 1.000 65.40658 367 MET A O 1
ATOM 3120 N N . GLU A 1 210 ? -6.96876 73.55935 47.97845 1.000 34.94880 368 GLU A N 1
ATOM 3121 C CA . GLU A 1 210 ? -5.55015 73.85361 47.84669 1.000 47.38750 368 GLU A CA 1
ATOM 3122 C C . GLU A 1 210 ? -4.86196 72.73797 47.06844 1.000 44.20201 368 GLU A C 1
ATOM 3123 O O . GLU A 1 210 ? -4.99014 71.55901 47.41165 1.000 52.14695 368 GLU A O 1
ATOM 3135 N N . VAL A 1 211 ? -4.13393 73.11154 46.01766 1.000 45.04470 369 VAL A N 1
ATOM 3136 C CA . VAL A 1 211 ? -3.45086 72.15223 45.16213 1.000 48.39086 369 VAL A CA 1
ATOM 3137 C C . VAL A 1 211 ? -1.95506 72.43277 45.19638 1.000 55.07014 369 VAL A C 1
ATOM 3138 O O . VAL A 1 211 ? -1.50937 73.54981 45.47148 1.000 57.03138 369 VAL A O 1
ATOM 3151 N N . LYS A 1 212 ? -1.17950 71.39226 44.90285 1.000 47.55690 370 LYS A N 1
ATOM 3152 C CA . LYS A 1 212 ? 0.27499 71.46284 44.89113 1.000 35.19571 370 LYS A CA 1
ATOM 3153 C C . LYS A 1 212 ? 0.77051 71.51918 43.45375 1.000 42.83011 370 LYS A C 1
ATOM 3154 O O . LYS A 1 212 ? 0.38850 70.68456 42.62653 1.000 57.03199 370 LYS A O 1
ATOM 3173 N N . ALA A 1 213 ? 1.62331 72.49814 43.16332 1.000 47.70348 371 ALA A N 1
ATOM 3174 C CA . ALA A 1 213 ? 2.11542 72.71749 41.81408 1.000 37.20108 371 ALA A CA 1
ATOM 3175 C C . ALA A 1 213 ? 3.57900 73.12840 41.87140 1.000 42.30444 371 ALA A C 1
ATOM 3176 O O . ALA A 1 213 ? 4.15243 73.33857 42.94408 1.000 49.31761 371 ALA A O 1
ATOM 3183 N N . ILE A 1 214 ? 4.17878 73.24602 40.69058 1.000 44.59880 372 ILE A N 1
ATOM 3184 C CA . ILE A 1 214 ? 5.57262 73.63918 40.53620 1.000 48.37391 372 ILE A CA 1
ATOM 3185 C C . ILE A 1 214 ? 5.64194 74.72135 39.47099 1.000 47.47923 372 ILE A C 1
ATOM 3186 O O . ILE A 1 214 ? 5.05980 74.57216 38.39081 1.000 42.01657 372 ILE A O 1
ATOM 3202 N N . PHE A 1 215 ? 6.34426 75.81013 39.77679 1.000 51.96102 373 PHE A N 1
ATOM 3203 C CA . PHE A 1 215 ? 6.51447 76.90673 38.82656 1.000 51.43192 373 PHE A CA 1
ATOM 3204 C C . PHE A 1 215 ? 7.68276 76.56979 37.91195 1.000 55.08317 373 PHE A C 1
ATOM 3205 O O . PHE A 1 215 ? 8.82916 76.94450 38.16062 1.000 58.47572 373 PHE A O 1
ATOM 3222 N N . THR A 1 216 ? 7.38696 75.83795 36.84257 1.000 57.82148 374 THR A N 1
ATOM 3223 C CA . THR A 1 216 ? 8.37160 75.57307 35.80270 1.000 50.35793 374 THR A CA 1
ATOM 3224 C C . THR A 1 216 ? 7.81504 76.06930 34.47460 1.000 55.87938 374 THR A C 1
ATOM 3225 O O . THR A 1 216 ? 6.90567 76.90534 34.45562 1.000 64.48618 374 THR A O 1
ATOM 3236 N N . GLY A 1 217 ? 8.34770 75.57339 33.36840 1.000 56.90126 375 GLY A N 1
ATOM 3237 C CA . GLY A 1 217 ? 7.81560 75.90425 32.05996 1.000 61.90109 375 GLY A CA 1
ATOM 3238 C C . GLY A 1 217 ? 7.71318 74.66571 31.19767 1.000 59.54340 375 GLY A C 1
ATOM 3239 O O . GLY A 1 217 ? 8.43780 73.68681 31.39014 1.000 63.76701 375 GLY A O 1
ATOM 3243 N N . TYR A 1 218 ? 6.79338 74.71617 30.23886 1.000 64.36426 376 TYR A N 1
ATOM 3244 C CA . TYR A 1 218 ? 6.60048 73.59803 29.32970 1.000 61.04991 376 TYR A CA 1
ATOM 3245 C C . TYR A 1 218 ? 7.59952 73.66074 28.18023 1.000 63.11230 376 TYR A C 1
ATOM 3246 O O . TYR A 1 218 ? 8.08821 74.73118 27.80702 1.000 74.41470 376 TYR A O 1
ATOM 3264 N N . TYR A 1 219 ? 7.90405 72.48978 27.62321 1.000 64.24748 377 TYR A N 1
ATOM 3265 C CA . TYR A 1 219 ? 8.75925 72.37439 26.44755 1.000 54.12436 377 TYR A CA 1
ATOM 3266 C C . TYR A 1 219 ? 8.19595 71.27823 25.55612 1.000 43.30298 377 TYR A C 1
ATOM 3267 O O . TYR A 1 219 ? 8.01511 70.14293 26.00692 1.000 45.22351 377 TYR A O 1
ATOM 3285 N N . GLY A 1 220 ? 7.91266 71.61485 24.30240 1.000 46.86392 378 GLY A N 1
ATOM 3286 C CA . GLY A 1 220 ? 7.39040 70.64284 23.35927 1.000 71.27634 378 GLY A CA 1
ATOM 3287 C C . GLY A 1 220 ? 6.76542 71.26263 22.12366 1.000 99.09192 378 GLY A C 1
ATOM 3288 O O . GLY A 1 220 ? 5.70938 70.82772 21.66010 1.000 93.30174 378 GLY A O 1
ATOM 3293 N N . GLU B 2 1 ? 16.40207 65.36958 57.18943 1.000 105.59186 1 GLU B N 1
ATOM 3294 C CA . GLU B 2 1 ? 17.76436 65.62937 56.64030 1.000 108.61196 1 GLU B CA 1
ATOM 3295 C C . GLU B 2 1 ? 17.94149 64.90788 55.31237 1.000 90.86988 1 GLU B C 1
ATOM 3296 O O . GLU B 2 1 ? 18.48666 63.80534 55.26313 1.000 90.49102 1 GLU B O 1
ATOM 3310 N N . VAL B 2 2 ? 17.48217 65.53786 54.23343 1.000 104.07318 2 VAL B N 1
ATOM 3311 C CA . VAL B 2 2 ? 17.48444 64.88467 52.92931 1.000 108.21809 2 VAL B CA 1
ATOM 3312 C C . VAL B 2 2 ? 18.91671 64.76903 52.42237 1.000 97.48863 2 VAL B C 1
ATOM 3313 O O . VAL B 2 2 ? 19.62402 65.77215 52.27022 1.000 93.60141 2 VAL B O 1
ATOM 3326 N N . GLN B 2 3 ? 19.35015 63.53541 52.16588 1.000 75.41408 3 GLN B N 1
ATOM 3327 C CA . GLN B 2 3 ? 20.65136 63.26979 51.56769 1.000 67.00184 3 GLN B CA 1
ATOM 3328 C C . GLN B 2 3 ? 20.55318 62.00881 50.72425 1.000 59.68994 3 GLN B C 1
ATOM 3329 O O . GLN B 2 3 ? 19.98122 61.00755 51.16597 1.000 70.47964 3 GLN B O 1
ATOM 3343 N N . LEU B 2 4 ? 21.11482 62.06125 49.52094 1.000 47.29463 4 LEU B N 1
ATOM 3344 C CA . LEU B 2 4 ? 21.13751 60.92373 48.61224 1.000 48.17090 4 LEU B CA 1
ATOM 3345 C C . LEU B 2 4 ? 22.53147 60.30970 48.63179 1.000 42.58006 4 LEU B C 1
ATOM 3346 O O . LEU B 2 4 ? 23.52084 60.99759 48.35697 1.000 54.45158 4 LEU B O 1
ATOM 3362 N N . LEU B 2 5 ? 22.60761 59.02297 48.96063 1.000 40.71935 5 LEU B N 1
ATOM 3363 C CA . LEU B 2 5 ? 23.87038 58.28654 48.96845 1.000 48.66424 5 LEU B CA 1
ATOM 3364 C C . LEU B 2 5 ? 23.91089 57.44157 47.69934 1.000 47.66598 5 LEU B C 1
ATOM 3365 O O . LEU B 2 5 ? 23.51541 56.27541 47.69241 1.000 63.45128 5 LEU B O 1
ATOM 3381 N N . GLU B 2 6 ? 24.38836 58.04155 46.61536 1.000 50.17670 6 GLU B N 1
ATOM 3382 C CA . GLU B 2 6 ? 24.48452 57.35615 45.33543 1.000 60.97196 6 GLU B CA 1
ATOM 3383 C C . GLU B 2 6 ? 25.83657 56.65828 45.20430 1.000 53.22568 6 GLU B C 1
ATOM 3384 O O . GLU B 2 6 ? 26.81734 57.02270 45.85840 1.000 48.58957 6 GLU B O 1
ATOM 3396 N N . SER B 2 7 ? 25.87693 55.63825 44.35225 1.000 50.69596 7 SER B N 1
ATOM 3397 C CA . SER B 2 7 ? 27.06743 54.80219 44.20865 1.000 44.29029 7 SER B CA 1
ATOM 3398 C C . SER B 2 7 ? 26.88222 53.87698 43.00833 1.000 43.04602 7 SER B C 1
ATOM 3399 O O . SER B 2 7 ? 25.94067 54.02869 42.22061 1.000 40.82658 7 SER B O 1
ATOM 3407 N N . GLY B 2 8 ? 27.79675 52.91804 42.86443 1.000 52.21160 8 GLY B N 1
ATOM 3408 C CA . GLY B 2 8 ? 27.61869 51.81341 41.94677 1.000 45.62235 8 GLY B CA 1
ATOM 3409 C C . GLY B 2 8 ? 28.07043 52.04365 40.52113 1.000 48.09955 8 GLY B C 1
ATOM 3410 O O . GLY B 2 8 ? 27.89102 51.14792 39.68464 1.000 42.49705 8 GLY B O 1
ATOM 3414 N N . GLY B 2 9 ? 28.64800 53.20364 40.20888 1.000 51.26957 9 GLY B N 1
ATOM 3415 C CA . GLY B 2 9 ? 29.09209 53.50967 38.86821 1.000 38.13641 9 GLY B CA 1
ATOM 3416 C C . GLY B 2 9 ? 30.59853 53.39720 38.71134 1.000 27.51784 9 GLY B C 1
ATOM 3417 O O . GLY B 2 9 ? 31.30593 52.83009 39.54566 1.000 55.42765 9 GLY B O 1
ATOM 3421 N N . GLY B 2 10 ? 31.08772 53.94545 37.60523 1.000 37.06690 10 GLY B N 1
ATOM 3422 C CA . GLY B 2 10 ? 32.50424 54.01135 37.32936 1.000 47.99618 10 GLY B CA 1
ATOM 3423 C C . GLY B 2 10 ? 32.77923 53.75589 35.86324 1.000 47.70164 10 GLY B C 1
ATOM 3424 O O . GLY B 2 10 ? 31.88256 53.82586 35.02478 1.000 59.02394 10 GLY B O 1
ATOM 3428 N N . SER B 2 11 ? 34.04091 53.45879 35.56278 1.000 39.63067 11 SER B N 1
ATOM 3429 C CA . SER B 2 11 ? 34.45901 53.21035 34.19112 1.000 47.87068 11 SER B CA 1
ATOM 3430 C C . SER B 2 11 ? 34.07286 51.80427 33.75126 1.000 43.82241 11 SER B C 1
ATOM 3431 O O . SER B 2 11 ? 34.18291 50.84302 34.51774 1.000 49.09230 11 SER B O 1
ATOM 3439 N N . VAL B 2 12 ? 33.61072 51.69196 32.50698 1.000 49.26363 12 VAL B N 1
ATOM 3440 C CA . VAL B 2 12 ? 33.34400 50.39613 31.89259 1.000 42.69467 12 VAL B CA 1
ATOM 3441 C C . VAL B 2 12 ? 33.66939 50.48267 30.40914 1.000 44.83495 12 VAL B C 1
ATOM 3442 O O . VAL B 2 12 ? 34.05634 51.54352 29.90664 1.000 61.00274 12 VAL B O 1
ATOM 3455 N N . GLN B 2 13 ? 33.50045 49.37268 29.70045 1.000 44.52564 13 GLN B N 1
ATOM 3456 C CA . GLN B 2 13 ? 33.66996 49.31792 28.25824 1.000 55.21983 13 GLN B CA 1
ATOM 3457 C C . GLN B 2 13 ? 32.31540 49.11508 27.59084 1.000 65.96046 13 GLN B C 1
ATOM 3458 O O . GLN B 2 13 ? 31.36727 48.61602 28.20323 1.000 62.71470 13 GLN B O 1
ATOM 3472 N N . ALA B 2 14 ? 32.23085 49.52533 26.32456 1.000 67.27362 14 ALA B N 1
ATOM 3473 C CA . ALA B 2 14 ? 30.99815 49.36430 25.56412 1.000 60.15204 14 ALA B CA 1
ATOM 3474 C C . ALA B 2 14 ? 30.44399 47.95605 25.74218 1.000 56.82569 14 ALA B C 1
ATOM 3475 O O . ALA B 2 14 ? 31.18876 46.99213 25.93961 1.000 62.77251 14 ALA B O 1
ATOM 3482 N N . GLY B 2 15 ? 29.11798 47.83913 25.68042 1.000 65.96500 15 GLY B N 1
ATOM 3483 C CA . GLY B 2 15 ? 28.45244 46.57924 25.93790 1.000 51.03436 15 GLY B CA 1
ATOM 3484 C C . GLY B 2 15 ? 28.47556 46.12051 27.37892 1.000 50.37045 15 GLY B C 1
ATOM 3485 O O . GLY B 2 15 ? 27.81440 45.12524 27.70250 1.000 46.48590 15 GLY B O 1
ATOM 3489 N N . GLY B 2 16 ? 29.20629 46.80332 28.25482 1.000 59.13138 16 GLY B N 1
ATOM 3490 C CA . GLY B 2 16 ? 29.25816 46.43899 29.65317 1.000 62.84332 16 GLY B CA 1
ATOM 3491 C C . GLY B 2 16 ? 27.99328 46.82816 30.39175 1.000 49.17076 16 GLY B C 1
ATOM 3492 O O . GLY B 2 16 ? 27.03961 47.37083 29.83352 1.000 42.37331 16 GLY B O 1
ATOM 3496 N N . SER B 2 17 ? 27.99736 46.54250 31.69292 1.000 56.58807 17 SER B N 1
ATOM 3497 C CA . SER B 2 17 ? 26.84775 46.79596 32.54772 1.000 48.83316 17 SER B CA 1
ATOM 3498 C C . SER B 2 17 ? 27.30545 47.42887 33.85270 1.000 46.40985 17 SER B C 1
ATOM 3499 O O . SER B 2 17 ? 28.36309 47.08263 34.38623 1.000 46.85279 17 SER B O 1
ATOM 3507 N N . LEU B 2 18 ? 26.50321 48.36536 34.35305 1.000 63.05857 18 LEU B N 1
ATOM 3508 C CA . LEU B 2 18 ? 26.74061 49.03087 35.62449 1.000 48.30841 18 LEU B CA 1
ATOM 3509 C C . LEU B 2 18 ? 25.46643 48.97681 36.45642 1.000 37.48352 18 LEU B C 1
ATOM 3510 O O . LEU B 2 18 ? 24.40923 48.54495 35.98785 1.000 36.51446 18 LEU B O 1
ATOM 3526 N N . ARG B 2 19 ? 25.57025 49.43572 37.70490 1.000 31.60877 19 ARG B N 1
ATOM 3527 C CA . ARG B 2 19 ? 24.41993 49.44891 38.60736 1.000 39.88816 19 ARG B CA 1
ATOM 3528 C C . ARG B 2 19 ? 24.55761 50.65376 39.53111 1.000 41.49615 19 ARG B C 1
ATOM 3529 O O . ARG B 2 19 ? 25.23448 50.57135 40.55848 1.000 45.90987 19 ARG B O 1
ATOM 3550 N N . LEU B 2 20 ? 23.90757 51.75453 39.16978 1.000 33.15560 20 LEU B N 1
ATOM 3551 C CA . LEU B 2 20 ? 23.87582 52.93060 40.02741 1.000 33.41638 20 LEU B CA 1
ATOM 3552 C C . LEU B 2 20 ? 22.82575 52.72864 41.11075 1.000 32.30335 20 LEU B C 1
ATOM 3553 O O . LEU B 2 20 ? 21.65612 52.46963 40.80815 1.000 46.74531 20 LEU B O 1
ATOM 3569 N N . SER B 2 21 ? 23.24460 52.83852 42.36810 1.000 30.47187 21 SER B N 1
ATOM 3570 C CA . SER B 2 21 ? 22.36373 52.68222 43.51630 1.000 39.52946 21 SER B CA 1
ATOM 3571 C C . SER B 2 21 ? 22.32927 53.98902 44.29008 1.000 49.79761 21 SER B C 1
ATOM 3572 O O . SER B 2 21 ? 23.38042 54.56580 44.58747 1.000 49.50879 21 SER B O 1
ATOM 3580 N N . CYS B 2 22 ? 21.12396 54.44766 44.61616 1.000 58.97479 22 CYS B N 1
ATOM 3581 C CA . CYS B 2 22 ? 20.92238 55.71248 45.31380 1.000 51.94892 22 CYS B CA 1
ATOM 3582 C C . CYS B 2 22 ? 20.06354 55.45844 46.54253 1.000 55.03036 22 CYS B C 1
ATOM 3583 O O . CYS B 2 22 ? 18.87077 55.16105 46.41941 1.000 54.83148 22 CYS B O 1
ATOM 3590 N N . ALA B 2 23 ? 20.66782 55.57561 47.72173 1.000 58.65752 23 ALA B N 1
ATOM 3591 C CA . ALA B 2 23 ? 19.95054 55.42300 48.98454 1.000 54.92293 23 ALA B CA 1
ATOM 3592 C C . ALA B 2 23 ? 19.50428 56.80698 49.43760 1.000 43.90071 23 ALA B C 1
ATOM 3593 O O . ALA B 2 23 ? 20.26658 57.54938 50.06147 1.000 41.73867 23 ALA B O 1
ATOM 3600 N N . ALA B 2 24 ? 18.26667 57.16063 49.11105 1.000 52.07899 24 ALA B N 1
ATOM 3601 C CA . ALA B 2 24 ? 17.71101 58.43685 49.53060 1.000 57.72564 24 ALA B CA 1
ATOM 3602 C C . ALA B 2 24 ? 17.26875 58.36210 50.98447 1.000 58.45062 24 ALA B C 1
ATOM 3603 O O . ALA B 2 24 ? 16.68782 57.36575 51.42317 1.000 68.69652 24 ALA B O 1
ATOM 3610 N N . SER B 2 25 ? 17.55925 59.41940 51.73366 1.000 53.90435 25 SER B N 1
ATOM 3611 C CA . SER B 2 25 ? 17.13934 59.53815 53.12021 1.000 64.06447 25 SER B CA 1
ATOM 3612 C C . SER B 2 25 ? 16.52551 60.91392 53.32227 1.000 76.19442 25 SER B C 1
ATOM 3613 O O . SER B 2 25 ? 16.82336 61.85400 52.58216 1.000 78.79920 25 SER B O 1
ATOM 3621 N N . GLY B 2 26 ? 15.65289 61.01897 54.31962 1.000 73.25173 26 GLY B N 1
ATOM 3622 C CA . GLY B 2 26 ? 14.97077 62.26248 54.60613 1.000 81.59182 26 GLY B CA 1
ATOM 3623 C C . GLY B 2 26 ? 13.61058 62.41156 53.96541 1.000 67.73817 26 GLY B C 1
ATOM 3624 O O . GLY B 2 26 ? 13.03243 63.50371 54.02819 1.000 63.08300 26 GLY B O 1
ATOM 3628 N N . PHE B 2 27 ? 13.08264 61.35616 53.34895 1.000 61.94645 27 PHE B N 1
ATOM 3629 C CA . PHE B 2 27 ? 11.76447 61.37824 52.73571 1.000 62.14093 27 PHE B CA 1
ATOM 3630 C C . PHE B 2 27 ? 10.94636 60.21219 53.26904 1.000 59.84358 27 PHE B C 1
ATOM 3631 O O . PHE B 2 27 ? 11.49564 59.18612 53.67956 1.000 73.68797 27 PHE B O 1
ATOM 3648 N N . THR B 2 28 ? 9.62639 60.37706 53.26167 1.000 55.63350 28 THR B N 1
ATOM 3649 C CA . THR B 2 28 ? 8.74131 59.27575 53.60393 1.000 69.24623 28 THR B CA 1
ATOM 3650 C C . THR B 2 28 ? 8.74935 58.25139 52.47083 1.000 62.52930 28 THR B C 1
ATOM 3651 O O . THR B 2 28 ? 9.40125 58.43005 51.43898 1.000 82.08990 28 THR B O 1
ATOM 3662 N N . VAL B 2 29 ? 8.01637 57.16034 52.66250 1.000 58.57724 29 VAL B N 1
ATOM 3663 C CA . VAL B 2 29 ? 7.87450 56.12609 51.64499 1.000 64.30735 29 VAL B CA 1
ATOM 3664 C C . VAL B 2 29 ? 6.51161 56.29353 50.98999 1.000 65.89950 29 VAL B C 1
ATOM 3665 O O . VAL B 2 29 ? 5.47527 56.19734 51.65898 1.000 99.14849 29 VAL B O 1
ATOM 3678 N N . GLY B 2 30 ? 6.51116 56.54657 49.68468 1.000 56.62116 30 GLY B N 1
ATOM 3679 C CA . GLY B 2 30 ? 5.29250 56.67012 48.91304 1.000 72.17400 30 GLY B CA 1
ATOM 3680 C C . GLY B 2 30 ? 4.96489 58.08126 48.48839 1.000 76.18560 30 GLY B C 1
ATOM 3681 O O . GLY B 2 30 ? 4.07398 58.26487 47.65031 1.000 80.23205 30 GLY B O 1
ATOM 3685 N N . ASP B 2 31 ? 5.64457 59.08576 49.04020 1.000 65.83688 31 ASP B N 1
ATOM 3686 C CA . ASP B 2 31 ? 5.44396 60.47256 48.64412 1.000 70.04169 31 ASP B CA 1
ATOM 3687 C C . ASP B 2 31 ? 6.67516 61.05266 47.95697 1.000 65.21493 31 ASP B C 1
ATOM 3688 O O . ASP B 2 31 ? 6.82630 62.27659 47.89054 1.000 72.06742 31 ASP B O 1
ATOM 3697 N N . TYR B 2 32 ? 7.55854 60.19737 47.44545 1.000 56.28351 32 TYR B N 1
ATOM 3698 C CA . TYR B 2 32 ? 8.73571 60.64377 46.71958 1.000 52.11410 32 TYR B CA 1
ATOM 3699 C C . TYR B 2 32 ? 8.96301 59.73385 45.52211 1.000 52.92504 32 TYR B C 1
ATOM 3700 O O . TYR B 2 32 ? 8.55760 58.56779 45.51559 1.000 53.96121 32 TYR B O 1
ATOM 3718 N N . ALA B 2 33 ? 9.61876 60.28703 44.50778 1.000 52.64307 33 ALA B N 1
ATOM 3719 C CA . ALA B 2 33 ? 10.00380 59.55956 43.30782 1.000 38.59786 33 ALA B CA 1
ATOM 3720 C C . ALA B 2 33 ? 11.50333 59.71995 43.12740 1.000 45.84592 33 ALA B C 1
ATOM 3721 O O . ALA B 2 33 ? 12.02170 60.83675 43.21822 1.000 54.00580 33 ALA B O 1
ATOM 3728 N N . ILE B 2 34 ? 12.19628 58.61465 42.87338 1.000 50.86358 34 ILE B N 1
ATOM 3729 C CA . ILE B 2 34 ? 13.65121 58.60134 42.79671 1.000 54.55804 34 ILE B CA 1
ATOM 3730 C C . ILE B 2 34 ? 14.05949 58.12460 41.41141 1.000 55.42340 34 ILE B C 1
ATOM 3731 O O . ILE B 2 34 ? 13.64226 57.04794 40.96851 1.000 59.91893 34 ILE B O 1
ATOM 3747 N N . GLY B 2 35 ? 14.86859 58.93139 40.73229 1.000 44.60689 35 GLY B N 1
ATOM 3748 C CA . GLY B 2 35 ? 15.33146 58.59982 39.39933 1.000 41.14799 35 GLY B CA 1
ATOM 3749 C C . GLY B 2 35 ? 16.58278 59.37624 39.07627 1.000 46.99669 35 GLY B C 1
ATOM 3750 O O . GLY B 2 35 ? 16.79867 60.47854 39.59073 1.000 62.29748 35 GLY B O 1
ATOM 3754 N N . TRP B 2 36 ? 17.41762 58.79718 38.22064 1.000 36.79210 36 TRP B N 1
ATOM 3755 C CA . TRP B 2 36 ? 18.67912 59.41971 37.85896 1.000 41.17927 36 TRP B CA 1
ATOM 3756 C C . TRP B 2 36 ? 18.52488 60.29336 36.62301 1.000 41.42819 36 TRP B C 1
ATOM 3757 O O . TRP B 2 36 ? 17.72393 60.01102 35.72746 1.000 38.18172 36 TRP B O 1
ATOM 3778 N N . PHE B 2 37 ? 19.31091 61.36309 36.58773 1.000 42.43297 37 PHE B N 1
ATOM 3779 C CA . PHE B 2 37 ? 19.50061 62.17764 35.39905 1.000 46.21917 37 PHE B CA 1
ATOM 3780 C C . PHE B 2 37 ? 20.96994 62.11782 35.01397 1.000 41.71544 37 PHE B C 1
ATOM 3781 O O . PHE B 2 37 ? 21.84958 62.22519 35.87490 1.000 56.48568 37 PHE B O 1
ATOM 3798 N N . ARG B 2 38 ? 21.23400 61.93167 33.72690 1.000 43.93909 38 ARG B N 1
ATOM 3799 C CA . ARG B 2 38 ? 22.59071 61.93799 33.19898 1.000 44.92583 38 ARG B CA 1
ATOM 3800 C C . ARG B 2 38 ? 22.79673 63.23115 32.42713 1.000 43.15491 38 ARG B C 1
ATOM 3801 O O . ARG B 2 38 ? 22.01993 63.54610 31.51911 1.000 70.19739 38 ARG B O 1
ATOM 3822 N N . GLN B 2 39 ? 23.82821 63.98187 32.80064 1.000 51.16700 39 GLN B N 1
ATOM 3823 C CA . GLN B 2 39 ? 24.14125 65.26950 32.18744 1.000 57.51472 39 GLN B CA 1
ATOM 3824 C C . GLN B 2 39 ? 25.58483 65.19153 31.70470 1.000 56.55151 39 GLN B C 1
ATOM 3825 O O . GLN B 2 39 ? 26.52041 65.50905 32.44300 1.000 48.05667 39 GLN B O 1
ATOM 3839 N N . ALA B 2 40 ? 25.76020 64.74908 30.46396 1.000 75.30730 40 ALA B N 1
ATOM 3840 C CA . ALA B 2 40 ? 27.09282 64.65542 29.89903 1.000 73.62760 40 ALA B CA 1
ATOM 3841 C C . ALA B 2 40 ? 27.73942 66.03923 29.86504 1.000 75.69165 40 ALA B C 1
ATOM 3842 O O . ALA B 2 40 ? 27.04485 67.05768 29.78704 1.000 65.35140 40 ALA B O 1
ATOM 3849 N N . PRO B 2 41 ? 29.06727 66.10590 29.92988 1.000 86.86467 41 PRO B N 1
ATOM 3850 C CA . PRO B 2 41 ? 29.74176 6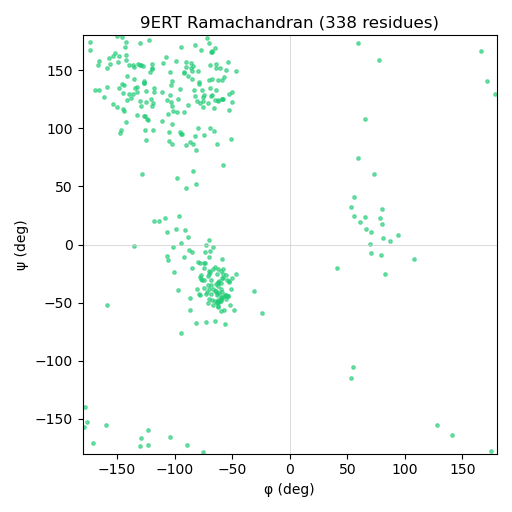7.40907 29.86582 1.000 76.54629 41 PRO B CA 1
ATOM 3851 C C . PRO B 2 41 ? 29.38633 68.15498 28.58786 1.000 74.75927 41 PRO B C 1
ATOM 3852 O O . PRO B 2 41 ? 29.55046 67.64027 27.47952 1.000 67.12995 41 PRO B O 1
ATOM 3863 N N . GLY B 2 42 ? 28.89182 69.37918 28.75243 1.000 74.25833 42 GLY B N 1
ATOM 3864 C CA . GLY B 2 42 ? 28.54607 70.20327 27.61309 1.000 71.76979 42 GLY B CA 1
ATOM 3865 C C . GLY B 2 42 ? 27.22762 69.87039 26.95733 1.000 56.24273 42 GLY B C 1
ATOM 3866 O O . GLY B 2 42 ? 27.04129 70.18048 25.77661 1.000 56.36103 42 GLY B O 1
ATOM 3870 N N . GLN B 2 43 ? 26.30762 69.23462 27.67829 1.000 52.11961 43 GLN B N 1
ATOM 3871 C CA . GLN B 2 43 ? 24.97495 68.95584 27.16560 1.000 63.66475 43 GLN B CA 1
ATOM 3872 C C . GLN B 2 43 ? 23.97423 69.11350 28.30194 1.000 63.63709 43 GLN B C 1
ATOM 3873 O O . GLN B 2 43 ? 24.34363 69.24156 29.47206 1.000 70.10266 43 GLN B O 1
ATOM 3887 N N . GLN B 2 44 ? 22.69300 69.10240 27.94407 1.000 54.98589 44 GLN B N 1
ATOM 3888 C CA . GLN B 2 44 ? 21.62959 69.31390 28.91506 1.000 61.00667 44 GLN B CA 1
ATOM 3889 C C . GLN B 2 44 ? 21.26836 68.00674 29.60395 1.000 55.05630 44 GLN B C 1
ATOM 3890 O O . GLN B 2 44 ? 21.25079 66.94219 28.97913 1.000 59.29030 44 GLN B O 1
ATOM 3904 N N . ARG B 2 45 ? 20.98024 68.09359 30.90074 1.000 49.06749 45 ARG B N 1
ATOM 3905 C CA . ARG B 2 45 ? 20.58448 66.91004 31.64831 1.000 38.33598 45 ARG B CA 1
ATOM 3906 C C . ARG B 2 45 ? 19.36054 66.27520 31.00411 1.000 41.65566 45 ARG B C 1
ATOM 3907 O O . ARG B 2 45 ? 18.48263 66.96675 30.48059 1.000 59.90270 45 ARG B O 1
ATOM 3928 N N . GLU B 2 46 ? 19.31365 64.94800 31.03436 1.000 42.11082 46 GLU B N 1
ATOM 3929 C CA . GLU B 2 46 ? 18.17853 64.19004 30.53315 1.000 44.89410 46 GLU B CA 1
ATOM 3930 C C . GLU B 2 46 ? 17.80347 63.13371 31.55938 1.000 45.49396 46 GLU B C 1
ATOM 3931 O O . GLU B 2 46 ? 18.67570 62.46136 32.11815 1.000 56.05818 46 GLU B O 1
ATOM 3943 N N . ALA B 2 47 ? 16.50628 62.99843 31.81310 1.000 43.68498 47 ALA B N 1
ATOM 3944 C CA . ALA B 2 47 ? 16.03113 61.98085 32.73940 1.000 50.94812 47 ALA B CA 1
ATOM 3945 C C . ALA B 2 47 ? 16.31320 60.60095 32.16138 1.000 56.56964 47 ALA B C 1
ATOM 3946 O O . ALA B 2 47 ? 15.79576 60.24968 31.09543 1.000 57.86463 47 ALA B O 1
ATOM 3953 N N . VAL B 2 48 ? 17.14311 59.82163 32.85430 1.000 54.48534 48 VAL B N 1
ATOM 3954 C CA . VAL B 2 48 ? 17.39803 58.45799 32.40688 1.000 43.47841 48 VAL B CA 1
ATOM 3955 C C . VAL B 2 48 ? 16.23904 57.55425 32.79946 1.000 48.89851 48 VAL B C 1
ATOM 3956 O O . VAL B 2 48 ? 15.79079 56.71825 32.00690 1.000 41.13232 48 VAL B O 1
ATOM 3969 N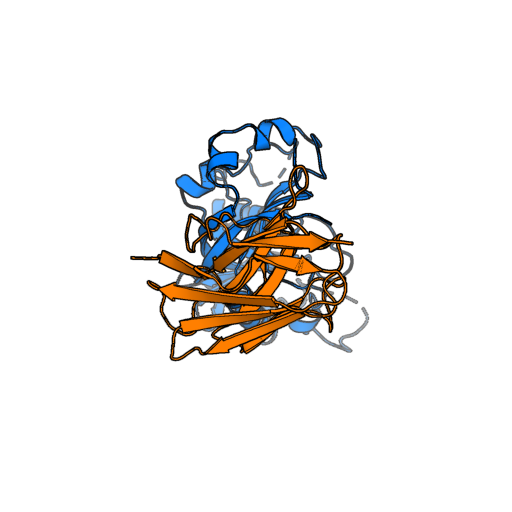 N . ALA B 2 49 ? 15.73491 57.71207 34.01991 1.000 45.65216 49 ALA B N 1
ATOM 3970 C CA . ALA B 2 49 ? 14.59981 56.93577 34.49750 1.000 41.36826 49 ALA B CA 1
ATOM 3971 C C . ALA B 2 49 ? 14.18714 57.47414 35.85883 1.000 38.64415 49 ALA B C 1
ATOM 3972 O O . ALA B 2 49 ? 14.90092 58.26444 36.48185 1.000 35.54051 49 ALA B O 1
ATOM 3979 N N . CYS B 2 50 ? 13.01053 57.04267 36.30263 1.000 42.40236 50 CYS B N 1
ATOM 3980 C CA . CYS B 2 50 ? 12.57752 57.24279 37.67473 1.000 45.04609 50 CYS B CA 1
ATOM 3981 C C . CYS B 2 50 ? 11.62312 56.11497 38.03202 1.000 43.56236 50 CYS B C 1
ATOM 3982 O O . CYS B 2 50 ? 11.11825 55.39983 37.16245 1.000 40.59968 50 CYS B O 1
ATOM 3989 N N . ILE B 2 51 ? 11.37456 55.96975 39.32871 1.000 44.87005 51 ILE B N 1
ATOM 3990 C CA . ILE B 2 51 ? 10.39790 55.01883 39.84219 1.000 41.63829 51 ILE B CA 1
ATOM 3991 C C . ILE B 2 51 ? 9.64589 55.69918 40.97414 1.000 50.32886 51 ILE B C 1
ATOM 3992 O O . ILE B 2 51 ? 10.26219 56.27628 41.87624 1.000 63.09252 51 ILE B O 1
ATOM 4008 N N . SER B 2 52 ? 8.31938 55.64923 40.92006 1.000 46.65899 52 SER B N 1
ATOM 4009 C CA . SER B 2 52 ? 7.50258 56.24851 41.96345 1.000 42.07965 52 SER B CA 1
ATOM 4010 C C . SER B 2 52 ? 7.38453 55.28639 43.13710 1.000 50.42293 52 SER B C 1
ATOM 4011 O O . SER B 2 52 ? 7.02442 54.11825 42.96059 1.000 46.79171 52 SER B O 1
ATOM 4019 N N . THR B 2 53 ? 7.70066 55.77470 44.33623 1.000 53.58845 53 THR B N 1
ATOM 4020 C CA . THR B 2 53 ? 7.51760 54.96617 45.53424 1.000 66.14253 53 THR B CA 1
ATOM 4021 C C . THR B 2 53 ? 6.04499 54.76858 45.87070 1.000 67.13333 53 THR B C 1
ATOM 4022 O O . THR B 2 53 ? 5.72759 53.93874 46.72958 1.000 61.41231 53 THR B O 1
ATOM 4033 N N . ASP B 2 54 ? 5.14423 55.49597 45.20894 1.000 64.46691 54 ASP B N 1
ATOM 4034 C CA . ASP B 2 54 ? 3.71234 55.28073 45.37184 1.000 61.55272 54 ASP B CA 1
ATOM 4035 C C . ASP B 2 54 ? 3.20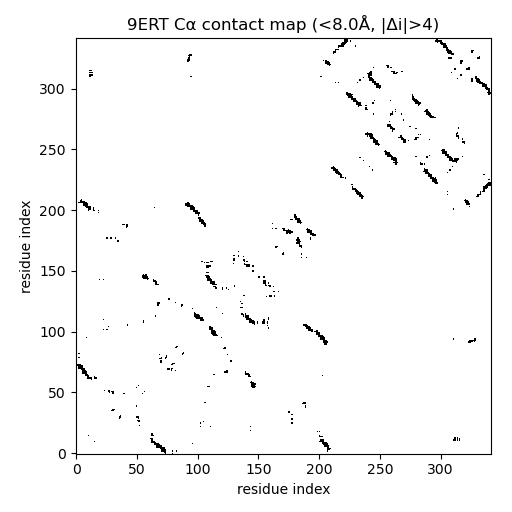100 54.33705 44.28917 1.000 58.37312 54 ASP B C 1
ATOM 4036 O O . ASP B 2 54 ? 2.96674 53.15205 44.54802 1.000 62.58834 54 ASP B O 1
ATOM 4045 N N . ASP B 2 55 ? 3.04404 54.85451 43.06734 1.000 59.70696 55 ASP B N 1
ATOM 4046 C CA . ASP B 2 55 ? 2.48344 54.05672 41.98301 1.000 56.49380 55 ASP B CA 1
ATOM 4047 C C . ASP B 2 55 ? 3.30983 52.81009 41.70454 1.000 65.81323 55 ASP B C 1
ATOM 4048 O O . ASP B 2 55 ? 2.76680 51.79415 41.25546 1.000 69.28655 55 ASP B O 1
ATOM 4057 N N . GLY B 2 56 ? 4.61372 52.86181 41.96169 1.000 61.47020 56 GLY B N 1
ATOM 4058 C CA . GLY B 2 56 ? 5.49305 51.82682 41.46554 1.000 47.56781 56 GLY B CA 1
ATOM 4059 C C . GLY B 2 56 ? 5.68880 51.85768 39.96886 1.000 54.89096 56 GLY B C 1
ATOM 4060 O O . GLY B 2 56 ? 6.25453 50.91324 39.40974 1.000 69.41223 56 GLY B O 1
ATOM 4064 N N . ASP B 2 57 ? 5.23639 52.91618 39.30310 1.000 50.64598 57 ASP B N 1
ATOM 4065 C CA . ASP B 2 57 ? 5.37830 53.05344 37.86309 1.000 57.74131 57 ASP B CA 1
ATOM 4066 C C . ASP B 2 57 ? 6.70644 53.71713 37.52770 1.000 57.60380 57 ASP B C 1
ATOM 4067 O O . ASP B 2 57 ? 7.18612 54.59360 38.25245 1.000 53.87822 57 ASP B O 1
ATOM 4076 N N . THR B 2 58 ? 7.29214 53.29633 36.40966 1.000 58.41025 58 THR B N 1
ATOM 4077 C CA . THR B 2 58 ? 8.60984 53.74985 35.99792 1.000 47.27809 58 THR B CA 1
ATOM 4078 C C . THR B 2 58 ? 8.53643 54.44414 34.64582 1.000 52.61924 58 THR B C 1
ATOM 4079 O O . THR B 2 58 ? 7.67075 54.14493 33.81768 1.000 58.50087 58 THR B O 1
ATOM 4090 N N . TYR B 2 59 ? 9.45802 55.38080 34.43956 1.000 61.87604 59 TYR B N 1
ATOM 4091 C CA . TYR B 2 59 ? 9.64928 56.05399 33.16538 1.000 39.32726 59 TYR B CA 1
ATOM 4092 C C . TYR B 2 59 ? 11.06415 55.78753 32.67625 1.000 45.68756 59 TYR B C 1
ATOM 4093 O O . TYR B 2 59 ? 11.98344 55.56672 33.47088 1.000 45.81322 59 TYR B O 1
ATOM 4111 N N . TYR B 2 60 ? 11.23009 55.80908 31.35940 1.000 44.95286 60 TYR B N 1
ATOM 4112 C CA . TYR B 2 60 ? 12.53356 55.63678 30.74354 1.000 51.13156 60 TYR B CA 1
ATOM 4113 C C . TYR B 2 60 ? 12.62109 56.52844 29.51772 1.000 48.80053 60 TYR B C 1
ATOM 4114 O O . TYR B 2 60 ? 11.66276 56.62883 28.74681 1.000 55.47596 60 TYR B O 1
ATOM 4132 N N . ALA B 2 61 ? 13.76357 57.18494 29.34711 1.000 41.19138 61 ALA B N 1
ATOM 4133 C CA . ALA B 2 61 ? 14.06929 57.76493 28.05071 1.000 42.82756 61 ALA B CA 1
ATOM 4134 C C . ALA B 2 61 ? 14.00002 56.66981 26.99412 1.000 56.47404 61 ALA B C 1
ATOM 4135 O O . ALA B 2 61 ? 14.24325 55.49262 27.27388 1.000 58.79297 61 ALA B O 1
ATOM 4142 N N . ASP B 2 62 ? 13.64782 57.05613 25.76810 1.000 51.07788 62 ASP B N 1
ATOM 4143 C CA . ASP B 2 62 ? 13.55196 56.05783 24.70944 1.000 52.61605 62 ASP B CA 1
ATOM 4144 C C . ASP B 2 62 ? 14.90072 55.40032 24.45722 1.000 51.25427 62 ASP B C 1
ATOM 4145 O O . ASP B 2 62 ? 14.96389 54.21060 24.12727 1.000 53.78853 62 ASP B O 1
ATOM 4154 N N . SER B 2 63 ? 15.98776 56.15495 24.62656 1.000 43.90794 63 SER B N 1
ATOM 4155 C CA . SER B 2 63 ? 17.31342 55.64455 24.29998 1.000 44.90070 63 SER B CA 1
ATOM 4156 C C . SER B 2 63 ? 17.77230 54.57053 25.27688 1.000 43.05999 63 SER B C 1
ATOM 4157 O O . SER B 2 63 ? 18.59706 53.72247 24.91739 1.000 50.58030 63 SER B O 1
ATOM 4165 N N . VAL B 2 64 ? 17.25664 54.58389 26.50361 1.000 36.71695 64 VAL B N 1
ATOM 4166 C CA . VAL B 2 64 ? 17.69044 53.66445 27.54628 1.000 45.70550 64 VAL B CA 1
ATOM 4167 C C . VAL B 2 64 ? 16.64589 52.59292 27.82890 1.000 38.76693 64 VAL B C 1
ATOM 4168 O O . VAL B 2 64 ? 16.77090 51.85753 28.81289 1.000 40.61175 64 VAL B O 1
ATOM 4181 N N . LYS B 2 65 ? 15.62080 52.47840 26.98824 1.000 50.91511 65 LYS B N 1
ATOM 4182 C CA . LYS B 2 65 ? 14.55602 51.51510 27.23613 1.000 55.67257 65 LYS B CA 1
ATOM 4183 C C . LYS B 2 65 ? 15.03775 50.10355 26.93237 1.000 53.63588 65 LYS B C 1
ATOM 4184 O O . LYS B 2 65 ? 15.58086 49.83666 25.85532 1.000 57.06233 65 LYS B O 1
ATOM 4203 N N . GLY B 2 66 ? 14.83563 49.20211 27.89056 1.000 55.39047 66 GLY B N 1
ATOM 4204 C CA . GLY B 2 66 ? 15.28694 47.83308 27.76582 1.000 57.43321 66 GLY B CA 1
ATOM 4205 C C . GLY B 2 66 ? 16.74301 47.63272 28.13271 1.000 58.24092 66 GLY B C 1
ATOM 4206 O O . GLY B 2 66 ? 17.13241 46.53170 28.52866 1.000 67.03024 66 GLY B O 1
ATOM 4210 N N . ARG B 2 67 ? 17.55832 48.67994 28.00851 1.000 61.70843 67 ARG B N 1
ATOM 4211 C CA . ARG B 2 67 ? 18.96351 48.61257 28.39000 1.000 53.00169 67 ARG B CA 1
ATOM 4212 C C . ARG B 2 67 ? 19.14105 48.92515 29.87153 1.000 44.65446 67 ARG B C 1
ATOM 4213 O O . ARG B 2 67 ? 19.86543 48.21724 30.57835 1.000 53.29921 67 ARG B O 1
ATOM 4234 N N . PHE B 2 68 ? 18.48388 49.97878 30.34871 1.000 53.35620 68 PHE B N 1
ATOM 4235 C CA . PHE B 2 68 ? 18.48978 50.34842 31.75515 1.000 42.44031 68 PHE B CA 1
ATOM 4236 C C . PHE B 2 68 ? 17.15510 49.95727 32.38041 1.000 44.41617 68 PHE B C 1
ATOM 4237 O O . PHE B 2 68 ? 16.11463 49.96731 31.71703 1.000 61.37669 68 PHE B O 1
ATOM 4254 N N . THR B 2 69 ? 17.18922 49.61298 33.66624 1.000 47.56772 69 THR B N 1
ATOM 4255 C CA . THR B 2 69 ? 15.97702 49.26158 34.39872 1.000 52.41472 69 THR B CA 1
ATOM 4256 C C . THR B 2 69 ? 16.10316 49.75519 35.82996 1.000 49.03830 69 THR B C 1
ATOM 4257 O O . THR B 2 69 ? 16.97651 49.29708 36.57323 1.000 52.29874 69 THR B O 1
ATOM 4268 N N . ILE B 2 70 ? 15.22580 50.67543 36.21187 1.000 42.58537 70 ILE B N 1
ATOM 4269 C CA . ILE B 2 70 ? 15.22800 51.23212 37.55388 1.000 47.05165 70 ILE B CA 1
ATOM 4270 C C . ILE B 2 70 ? 14.41467 50.32833 38.47223 1.000 58.19887 70 ILE B C 1
ATOM 4271 O O . ILE B 2 70 ? 13.54746 49.56739 38.03606 1.000 54.13413 70 ILE B O 1
ATOM 4287 N N . SER B 2 71 ? 14.71016 50.41125 39.76702 1.000 58.89900 71 SER B N 1
ATOM 4288 C CA . SER B 2 71 ? 14.00493 49.64408 40.78202 1.000 46.58262 71 SER B CA 1
ATOM 4289 C C . SER B 2 71 ? 14.08776 50.40567 42.09470 1.000 56.52723 71 SER B C 1
ATOM 4290 O O . SER B 2 71 ? 14.92481 51.29555 42.26389 1.000 67.29406 71 SER B O 1
ATOM 4298 N N . SER B 2 72 ? 13.20564 50.05013 43.02602 1.000 55.62272 72 SER B N 1
ATOM 4299 C CA . SER B 2 72 ? 13.14263 50.72156 44.31845 1.000 61.27657 72 SER B CA 1
ATOM 4300 C C . SER B 2 72 ? 12.81196 49.70939 45.40029 1.000 60.16217 72 SER B C 1
ATOM 4301 O O . SER B 2 72 ? 11.72018 49.13300 45.40120 1.000 77.34460 72 SER B O 1
ATOM 4309 N N . ASP B 2 73 ? 13.75301 49.49797 46.31871 1.000 51.47112 73 ASP B N 1
ATOM 4310 C CA . ASP B 2 73 ? 13.46434 48.80631 47.57193 1.000 64.95831 73 ASP B CA 1
ATOM 4311 C C . ASP B 2 73 ? 12.85467 49.84441 48.50928 1.000 63.76882 73 ASP B C 1
ATOM 4312 O O . ASP B 2 73 ? 13.52274 50.43609 49.36148 1.000 66.56224 73 ASP B O 1
ATOM 4321 N N . ASN B 2 74 ? 11.55243 50.08167 48.32075 1.000 73.37429 74 ASN B N 1
ATOM 4322 C CA . ASN B 2 74 ? 10.87117 51.13786 49.06399 1.000 72.81110 74 ASN B CA 1
ATOM 4323 C C . ASN B 2 74 ? 11.13416 51.01637 50.55889 1.000 67.43910 74 ASN B C 1
ATOM 4324 O O . ASN B 2 74 ? 11.29347 52.02558 51.25543 1.000 62.50375 74 ASN B O 1
ATOM 4335 N N . ALA B 2 75 ? 11.18476 49.78507 51.06947 1.000 64.33494 75 ALA B N 1
ATOM 4336 C CA . ALA B 2 75 ? 11.50392 49.57396 52.47664 1.000 57.50812 75 ALA B CA 1
ATOM 4337 C C . ALA B 2 75 ? 12.85292 50.19218 52.82344 1.000 63.95354 75 ALA B C 1
ATOM 4338 O O . ALA B 2 75 ? 12.95552 51.03469 53.72218 1.000 67.81957 75 ALA B O 1
ATOM 4345 N N . LYS B 2 76 ? 13.90529 49.78487 52.11142 1.000 75.01349 76 LYS B N 1
ATOM 4346 C CA . LYS B 2 76 ? 15.22615 50.36243 52.32419 1.000 68.80112 76 LYS B CA 1
ATOM 4347 C C . LYS B 2 76 ? 15.34359 51.77672 51.77229 1.000 63.31622 76 LYS B C 1
ATOM 4348 O O . LYS B 2 76 ? 16.36920 52.42762 51.99789 1.000 60.43791 76 LYS B O 1
ATOM 4367 N N . LYS B 2 77 ? 14.32791 52.26413 51.06141 1.000 61.41525 77 LYS B N 1
ATOM 4368 C CA . LYS B 2 77 ? 14.32793 53.62512 50.52868 1.000 58.67254 77 LYS B CA 1
ATOM 4369 C C . LYS B 2 77 ? 15.55648 53.87078 49.65562 1.000 60.32573 77 LYS B C 1
ATOM 4370 O O . LYS B 2 77 ? 16.18424 54.93011 49.71272 1.000 65.75850 77 LYS B O 1
ATOM 4389 N N . THR B 2 78 ? 15.90451 52.87689 48.84246 1.000 52.96830 78 THR B N 1
ATOM 4390 C CA . THR B 2 78 ? 16.99465 52.98643 47.88690 1.000 51.15007 78 THR B CA 1
ATOM 4391 C C . THR B 2 78 ? 16.49876 52.53459 46.52184 1.000 60.95314 78 THR B C 1
ATOM 4392 O O . THR B 2 78 ? 15.55097 51.75099 46.41722 1.000 66.68280 78 THR B O 1
ATOM 4403 N N . ALA B 2 79 ? 17.14703 53.03816 45.47549 1.000 60.96472 79 ALA B N 1
ATOM 4404 C CA . ALA B 2 79 ? 16.79514 52.70357 44.10508 1.000 48.07132 79 ALA B CA 1
ATOM 4405 C C . ALA B 2 79 ? 18.04757 52.27966 43.35387 1.000 53.47136 79 ALA B C 1
ATOM 4406 O O . ALA B 2 79 ? 19.16460 52.67081 43.70409 1.000 49.74692 79 ALA B O 1
ATOM 4413 N N . TYR B 2 80 ? 17.84851 51.47371 42.31282 1.000 48.07638 80 TYR B N 1
ATOM 4414 C CA . TYR B 2 80 ? 18.94929 50.90281 41.55017 1.000 48.82062 80 TYR B CA 1
ATOM 4415 C C . TYR B 2 80 ? 18.63784 51.00884 40.06722 1.000 46.79398 80 TYR B C 1
ATOM 4416 O O . TYR B 2 80 ? 17.55841 50.59958 39.63069 1.000 51.30919 80 TYR B O 1
ATOM 4434 N N . LEU B 2 81 ? 19.58170 51.54176 39.29631 1.000 38.04338 81 LEU B N 1
ATOM 4435 C CA . LEU B 2 81 ? 19.47478 51.57972 37.84248 1.000 42.16514 81 LEU B CA 1
ATOM 4436 C C . LEU B 2 81 ? 20.34118 50.46131 37.27832 1.000 40.92747 81 LEU B C 1
ATOM 4437 O O . LEU B 2 81 ? 21.56857 50.49146 37.41188 1.000 39.57988 81 LEU B O 1
ATOM 4453 N N . GLU B 2 82 ? 19.70045 49.48075 36.64565 1.000 43.37808 82 GLU B N 1
ATOM 4454 C CA . GLU B 2 82 ? 20.38865 48.31485 36.09338 1.000 45.90682 82 GLU B CA 1
ATOM 4455 C C . GLU B 2 82 ? 20.77334 48.63737 34.65582 1.000 54.32809 82 GLU B C 1
ATOM 4456 O O . GLU B 2 82 ? 20.05387 48.31728 33.70923 1.000 56.47514 82 GLU B O 1
ATOM 4468 N N . MET B 2 83 ? 21.92923 49.27435 34.48908 1.000 53.38980 83 MET B N 1
ATOM 4469 C CA . MET B 2 83 ? 22.37034 49.70788 33.17075 1.000 49.95434 83 MET B CA 1
ATOM 4470 C C . MET B 2 83 ? 23.04381 48.55504 32.43660 1.000 51.57147 83 MET B C 1
ATOM 4471 O O . MET B 2 83 ? 23.88985 47.85511 33.00211 1.000 51.70580 83 MET B O 1
ATOM 4485 N N . ASN B 2 84 ? 22.66332 48.35928 31.17479 1.000 46.76894 84 ASN B N 1
ATOM 4486 C CA . ASN B 2 84 ? 23.17252 47.25940 30.36981 1.000 45.24885 84 ASN B CA 1
ATOM 4487 C C . ASN B 2 84 ? 23.38056 47.73518 28.93993 1.000 51.29808 84 ASN B C 1
ATOM 4488 O O . ASN B 2 84 ? 22.78481 48.72076 28.49802 1.000 51.14346 84 ASN B O 1
ATOM 4499 N N . ASN B 2 85 ? 24.23280 47.00939 28.21354 1.000 55.40585 85 ASN B N 1
ATOM 4500 C CA . ASN B 2 85 ? 24.59322 47.37175 26.84199 1.000 62.19172 85 ASN B CA 1
ATOM 4501 C C . ASN B 2 85 ? 25.09226 48.81037 26.77134 1.000 51.10761 85 ASN B C 1
ATOM 4502 O O . ASN B 2 85 ? 24.89749 49.50561 25.77123 1.000 71.34947 85 ASN B O 1
ATOM 4513 N N . LEU B 2 86 ? 25.74406 49.26098 27.83902 1.000 52.69583 86 LEU B N 1
ATOM 4514 C CA . LEU B 2 86 ? 26.14788 50.65564 27.93883 1.000 58.24983 86 LEU B CA 1
ATOM 4515 C C . LEU B 2 86 ? 27.05405 51.04168 26.77840 1.000 53.59341 86 LEU B C 1
ATOM 4516 O O . LEU B 2 86 ? 28.07658 50.39817 26.52697 1.000 69.60457 86 LEU B O 1
ATOM 4532 N N . LYS B 2 87 ? 26.66932 52.09359 26.07300 1.000 49.17937 87 LYS B N 1
ATOM 4533 C CA . LYS B 2 87 ? 27.39305 52.60202 24.92259 1.000 52.85668 87 LYS B CA 1
ATOM 4534 C C . LYS B 2 87 ? 28.26300 53.78471 25.32020 1.000 46.17666 87 LYS B C 1
ATOM 4535 O O . LYS B 2 87 ? 28.01329 54.44228 26.33493 1.000 52.22966 87 LYS B O 1
ATOM 4554 N N . PRO B 2 88 ? 29.30472 54.08737 24.54076 1.000 46.24442 88 PRO B N 1
ATOM 4555 C CA . PRO B 2 88 ? 30.11098 55.28001 24.84865 1.000 45.35386 88 PRO B CA 1
ATOM 4556 C C . PRO B 2 88 ? 29.29537 56.55876 24.86591 1.000 53.37909 88 PRO B C 1
ATOM 4557 O O . PRO B 2 88 ? 29.64936 57.50119 25.58558 1.000 57.04800 88 PRO B O 1
ATOM 4568 N N . GLU B 2 89 ? 28.20840 56.62201 24.09604 1.000 58.55399 89 GLU B N 1
ATOM 4569 C CA . GLU B 2 89 ? 27.33784 57.79017 24.12190 1.000 47.33254 89 GLU B CA 1
ATOM 4570 C C . GLU B 2 89 ? 26.51292 57.88155 25.39821 1.000 54.51004 89 GLU B C 1
ATOM 4571 O O . GLU B 2 89 ? 25.72298 58.82260 25.53343 1.000 46.90331 89 GLU B O 1
ATOM 4583 N N . ASP B 2 90 ? 26.65757 56.93012 26.31980 1.000 46.60436 90 ASP B N 1
ATOM 4584 C CA . ASP B 2 90 ? 26.02638 57.00075 27.62971 1.000 45.54303 90 ASP B CA 1
ATOM 4585 C C . ASP B 2 90 ? 26.98991 57.49195 28.69989 1.000 43.84405 90 ASP B C 1
ATOM 4586 O O . ASP B 2 90 ? 26.69638 57.37107 29.89372 1.000 44.14547 90 ASP B O 1
ATOM 4595 N N . THR B 2 91 ? 28.13463 58.03430 28.29831 1.000 46.10985 91 THR B N 1
ATOM 4596 C CA . THR B 2 91 ? 29.08805 58.59618 29.24299 1.000 46.97104 91 THR B CA 1
ATOM 4597 C C . THR B 2 91 ? 28.56795 59.93732 29.74315 1.000 41.97252 91 THR B C 1
ATOM 4598 O O . THR B 2 91 ? 28.28456 60.83859 28.94625 1.000 32.72462 91 THR B O 1
ATOM 4609 N N . ALA B 2 92 ? 28.43611 60.06357 31.05785 1.000 39.44821 92 ALA B N 1
ATOM 4610 C CA . ALA B 2 92 ? 28.00582 61.30516 31.68478 1.000 47.88430 92 ALA B CA 1
ATOM 4611 C C . ALA B 2 92 ? 28.12419 61.11918 33.18900 1.000 39.41273 92 ALA B C 1
ATOM 4612 O O . ALA B 2 92 ? 28.42770 60.02820 33.67749 1.000 42.23889 92 ALA B O 1
ATOM 4619 N N . VAL B 2 93 ? 27.88453 62.20453 33.91846 1.000 34.16901 93 VAL B N 1
ATOM 4620 C CA . VAL B 2 93 ? 27.86050 62.17375 35.37432 1.000 35.95602 93 VAL B CA 1
ATOM 4621 C C . VAL B 2 93 ? 26.40024 61.99267 35.76854 1.000 47.34814 93 VAL B C 1
ATOM 4622 O O . VAL B 2 93 ? 25.63029 62.95390 35.81762 1.000 55.67561 93 VAL B O 1
ATOM 4635 N N . TYR B 2 94 ? 26.01863 60.75238 36.04171 1.000 46.95396 94 TYR B N 1
ATOM 4636 C CA . TYR B 2 94 ? 24.64275 60.46558 36.41109 1.000 47.64431 94 TYR B CA 1
ATOM 4637 C C . TYR B 2 94 ? 24.36247 61.02463 37.79856 1.000 59.68618 94 TYR B C 1
ATOM 4638 O O . TYR B 2 94 ? 25.22593 61.00788 38.67945 1.000 56.16272 94 TYR B O 1
ATOM 4656 N N . HIS B 2 95 ? 23.15795 61.55913 37.97910 1.000 51.85173 95 HIS B N 1
ATOM 4657 C CA . HIS B 2 95 ? 22.78189 62.23749 39.21190 1.000 50.28463 95 HIS B CA 1
ATOM 4658 C C . HIS B 2 95 ? 21.46533 61.66796 39.70549 1.000 49.49514 95 HIS B C 1
ATOM 4659 O O . HIS B 2 95 ? 20.44816 61.75825 39.01083 1.000 53.23784 95 HIS B O 1
ATOM 4673 N N . CYS B 2 96 ? 21.48526 61.08630 40.89802 1.000 48.28045 96 CYS B N 1
ATOM 4674 C CA . CYS B 2 96 ? 20.24825 60.66893 41.53575 1.000 42.80153 96 CYS B CA 1
ATOM 4675 C C . CYS B 2 96 ? 19.43081 61.89827 41.90437 1.000 47.50930 96 CYS B C 1
ATOM 4676 O O . CYS B 2 96 ? 19.93792 62.82408 42.54449 1.000 61.91283 96 CYS B O 1
ATOM 4683 N N . ALA B 2 97 ? 18.16616 61.91268 41.49489 1.000 55.23060 97 ALA B N 1
ATOM 4684 C CA . ALA B 2 97 ? 17.27492 63.03568 41.75552 1.000 56.26440 97 ALA B CA 1
ATOM 4685 C C . ALA B 2 97 ? 15.98244 62.49749 42.34539 1.000 51.82623 97 ALA B C 1
ATOM 4686 O O . ALA B 2 97 ? 15.32833 61.64442 41.73635 1.000 50.66096 97 ALA B O 1
ATOM 4693 N N . VAL B 2 98 ? 15.61977 62.99098 43.52602 1.000 47.88103 98 VAL B N 1
ATOM 4694 C CA . VAL B 2 98 ? 14.41575 62.56812 44.23074 1.000 55.50276 98 VAL B CA 1
ATOM 4695 C C . VAL B 2 98 ? 13.42365 63.72126 44.22250 1.000 51.10425 98 VAL B C 1
ATOM 4696 O O . VAL B 2 98 ? 13.77985 64.85610 44.56087 1.000 53.36522 98 VAL B O 1
ATOM 4709 N N . ASP B 2 99 ? 12.18070 63.43103 43.84300 1.000 58.34307 99 ASP B N 1
ATOM 4710 C CA . ASP B 2 99 ? 11.11326 64.42874 43.80844 1.000 57.37626 99 ASP B CA 1
ATOM 4711 C C . ASP B 2 99 ? 10.19902 64.18519 45.00446 1.000 44.61037 99 ASP B C 1
ATOM 4712 O O . ASP B 2 99 ? 9.30565 63.33621 44.95565 1.000 40.68380 99 ASP B O 1
ATOM 4721 N N . GLY B 2 100 ? 10.42393 64.93708 46.08362 1.000 44.30070 100 GLY B N 1
ATOM 4722 C CA . GLY B 2 100 ? 9.55607 64.82800 47.24097 1.000 43.43308 100 GLY B CA 1
ATOM 4723 C C . GLY B 2 100 ? 8.22175 65.51141 47.04996 1.000 52.18733 100 GLY B C 1
ATOM 4724 O O . GLY B 2 100 ? 7.21630 65.08199 47.62451 1.000 71.82129 100 GLY B O 1
ATOM 4728 N N . TRP B 2 101 ? 8.18681 66.57585 46.24674 1.000 52.75915 101 TRP B N 1
ATOM 4729 C CA . TRP B 2 101 ? 6.92957 67.26902 45.98953 1.000 48.79553 101 TRP B CA 1
ATOM 4730 C C . TRP B 2 101 ? 5.93775 66.35257 45.28848 1.000 47.61885 101 TRP B C 1
ATOM 4731 O O . TRP B 2 101 ? 4.77899 66.23418 45.70414 1.000 47.38950 101 TRP B O 1
ATOM 4752 N N . ASP B 2 102 ? 6.37937 65.68987 44.22317 1.000 54.00814 102 ASP B N 1
ATOM 4753 C CA . ASP B 2 102 ? 5.51999 64.84050 43.40869 1.000 47.49957 102 ASP B CA 1
ATOM 4754 C C . ASP B 2 102 ? 6.11315 63.44000 43.36467 1.000 51.55896 102 ASP B C 1
ATOM 4755 O O . ASP B 2 102 ? 7.13094 63.21251 42.70113 1.000 59.49044 102 ASP B O 1
ATOM 4764 N N . SER B 2 103 ? 5.47550 62.50065 44.06745 1.000 57.74545 103 SER B N 1
ATOM 4765 C CA . SER B 2 103 ? 5.82581 61.09596 43.90443 1.000 48.32497 103 SER B CA 1
ATOM 4766 C C . SER B 2 103 ? 5.65264 60.63152 42.46672 1.000 56.91264 103 SER B C 1
ATOM 4767 O O . SER B 2 103 ? 6.09736 59.52951 42.12857 1.000 68.49094 103 SER B O 1
ATOM 4775 N N . SER B 2 104 ? 4.99915 61.42953 41.62691 1.000 59.76922 104 SER B N 1
ATOM 4776 C CA . SER B 2 104 ? 4.90001 61.12278 40.21415 1.000 53.34893 104 SER B CA 1
ATOM 4777 C C . SER B 2 104 ? 6.26982 61.23031 39.55267 1.000 56.08398 104 SER B C 1
ATOM 4778 O O . SER B 2 104 ? 7.23084 61.76424 40.11400 1.000 53.97119 104 SER B O 1
ATOM 4786 N N . CYS B 2 105 ? 6.34591 60.69991 38.33920 1.000 63.07487 105 CYS B N 1
ATOM 4787 C CA . CYS B 2 105 ? 7.45978 60.93480 37.43683 1.000 48.31087 105 CYS B CA 1
ATOM 4788 C C . CYS B 2 105 ? 7.20247 62.1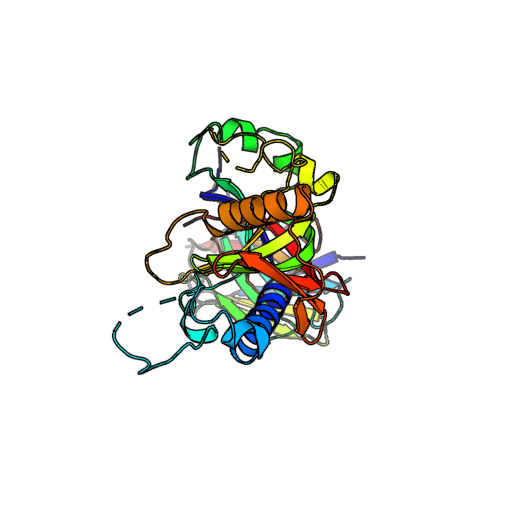3242 36.53320 1.000 52.56090 105 CYS B C 1
ATOM 4789 O O . CYS B 2 105 ? 7.93497 62.33555 35.55889 1.000 48.02749 105 CYS B O 1
ATOM 4796 N N . THR B 2 106 ? 6.17504 62.92648 36.84792 1.000 50.61434 106 THR B N 1
ATOM 4797 C CA . THR B 2 106 ? 5.72152 63.97737 35.94362 1.000 41.30217 106 THR B CA 1
ATOM 4798 C C . THR B 2 106 ? 6.84594 64.93995 35.59012 1.000 35.44817 106 THR B C 1
ATOM 4799 O O . THR B 2 106 ? 7.00494 65.31678 34.42320 1.000 49.62413 106 THR B O 1
ATOM 4810 N N . PHE B 2 107 ? 7.62811 65.35682 36.57970 1.000 36.06349 107 PHE B N 1
ATOM 4811 C CA . PHE B 2 107 ? 8.66201 66.35945 36.36919 1.000 45.65732 107 PHE B CA 1
ATOM 4812 C C . PHE B 2 107 ? 10.02748 65.75091 36.09217 1.000 56.15617 107 PHE B C 1
ATOM 4813 O O . PHE B 2 107 ? 10.99850 66.49423 35.92189 1.000 55.34764 107 PHE B O 1
ATOM 4830 N N . TYR B 2 108 ? 10.12685 64.42208 36.05285 1.000 47.99416 108 TYR B N 1
ATOM 4831 C CA . TYR B 2 108 ? 11.23078 63.78798 35.34668 1.000 48.94588 108 TYR B CA 1
ATOM 4832 C C . TYR B 2 108 ? 11.03120 63.86009 33.83982 1.000 50.48230 108 TYR B C 1
ATOM 4833 O O . TYR B 2 108 ? 11.98647 63.64809 33.08481 1.000 50.73124 108 TYR B O 1
ATOM 4851 N N . SER B 2 109 ? 9.81313 64.14953 33.39314 1.000 46.82017 109 SER B N 1
ATOM 4852 C CA . SER B 2 109 ? 9.54832 64.23256 31.96728 1.000 48.30398 109 SER B CA 1
ATOM 4853 C C . SER B 2 109 ? 10.38713 65.35147 31.35538 1.000 53.38082 109 SER B C 1
ATOM 4854 O O . SER B 2 109 ? 10.57390 66.40251 31.98071 1.000 55.77482 109 SER B O 1
ATOM 4862 N N . PRO B 2 110 ? 10.91506 65.16368 30.14278 1.000 54.78130 110 PRO B N 1
ATOM 4863 C CA . PRO B 2 110 ? 11.75115 66.21373 29.54106 1.000 54.72236 110 PRO B CA 1
ATOM 4864 C C . PRO B 2 110 ? 10.98390 67.46662 29.14809 1.000 68.51973 110 PRO B C 1
ATOM 4865 O O . PRO B 2 110 ? 11.61536 68.44810 28.73533 1.000 61.98361 110 PRO B O 1
ATOM 4876 N N . SER B 2 111 ? 9.65569 67.47135 29.25703 1.000 62.81283 111 SER B N 1
ATOM 4877 C CA . SER B 2 111 ? 8.86964 68.63904 28.88111 1.000 52.56630 111 SER B CA 1
ATOM 4878 C C . SER B 2 111 ? 8.87217 69.72713 29.94740 1.000 56.93791 111 SER B C 1
ATOM 4879 O O . SER B 2 111 ? 8.49067 70.86355 29.64543 1.000 57.67745 111 SER B O 1
ATOM 4887 N N . TYR B 2 112 ? 9.29778 69.41770 31.16840 1.000 58.66291 112 TYR B N 1
ATOM 4888 C CA . TYR B 2 112 ? 9.33739 70.37216 32.26763 1.000 50.25450 112 TYR B CA 1
ATOM 4889 C C . TYR B 2 112 ? 10.75763 70.48365 32.81708 1.000 48.73049 112 TYR B C 1
ATOM 4890 O O . TYR B 2 112 ? 11.67411 69.77370 32.39515 1.000 52.12422 112 TYR B O 1
ATOM 4908 N N . TYR B 2 113 ? 10.92426 71.39301 33.77711 1.000 37.97921 113 TYR B N 1
ATOM 4909 C CA . TYR B 2 113 ? 12.12150 71.47996 34.60090 1.000 56.35066 113 TYR B CA 1
ATOM 4910 C C . TYR B 2 113 ? 11.70656 71.45994 36.06462 1.000 55.67834 113 TYR B C 1
ATOM 4911 O O . TYR B 2 113 ? 10.71740 72.09412 36.44477 1.000 49.12494 113 TYR B O 1
ATOM 4929 N N . ARG B 2 114 ? 12.46613 70.73667 36.88487 1.000 45.48885 114 ARG B N 1
ATOM 4930 C CA . ARG B 2 114 ? 12.22267 70.67157 38.32267 1.000 53.30702 114 ARG B CA 1
ATOM 4931 C C . ARG B 2 114 ? 13.54445 70.88159 39.04597 1.000 53.94269 114 ARG B C 1
ATOM 4932 O O . ARG B 2 114 ? 14.43944 70.03354 38.96933 1.000 52.07241 114 ARG B O 1
ATOM 4953 N N . ASP B 2 115 ? 13.66985 72.01208 39.73464 1.000 55.70616 115 ASP B N 1
ATOM 4954 C CA . ASP B 2 115 ? 14.80564 72.25473 40.61933 1.000 46.09668 115 ASP B CA 1
ATOM 4955 C C . ASP B 2 115 ? 14.67081 71.31396 41.80844 1.000 48.91364 115 ASP B C 1
ATOM 4956 O O . ASP B 2 115 ? 13.90567 71.57365 42.73967 1.000 54.89698 115 ASP B O 1
ATOM 4965 N N . PHE B 2 116 ? 15.41184 70.20636 41.77870 1.000 51.01879 116 PHE B N 1
ATOM 4966 C CA . PHE B 2 116 ? 15.29781 69.19450 42.82158 1.000 51.11344 116 PHE B CA 1
ATOM 4967 C C . PHE B 2 116 ? 15.84818 69.65060 44.16449 1.000 53.41331 116 PHE B C 1
ATOM 4968 O O . PHE B 2 116 ? 15.86905 68.84477 45.10109 1.000 61.31034 116 PHE B O 1
ATOM 4985 N N . SER B 2 117 ? 16.29260 70.89978 44.29347 1.000 49.82799 117 SER B N 1
ATOM 4986 C CA . SER B 2 117 ? 16.73886 71.39872 45.58555 1.000 56.22200 117 SER B CA 1
ATOM 4987 C C . SER B 2 117 ? 15.59214 71.92653 46.43593 1.000 53.97432 117 SER B C 1
ATOM 4988 O O . SER B 2 117 ? 15.74011 72.02367 47.65887 1.000 52.73219 117 SER B O 1
ATOM 4996 N N . ASP B 2 118 ? 14.45613 72.26524 45.82527 1.000 49.91310 118 ASP B N 1
ATOM 4997 C CA . ASP B 2 118 ? 13.35386 72.86812 46.56517 1.000 69.19722 118 ASP B CA 1
ATOM 4998 C C . ASP B 2 118 ? 12.66510 71.84457 47.45779 1.000 74.59084 118 ASP B C 1
ATOM 4999 O O . ASP B 2 118 ? 12.71073 71.95120 48.68804 1.000 87.11828 118 ASP B O 1
ATOM 5008 N N . HIS B 2 119 ? 12.01456 70.85615 46.84589 1.000 50.48282 119 HIS B N 1
ATOM 5009 C CA . HIS B 2 119 ? 11.32384 69.79291 47.57126 1.000 56.33469 119 HIS B CA 1
ATOM 5010 C C . HIS B 2 119 ? 11.78301 68.43935 47.02660 1.000 60.15818 119 HIS B C 1
ATOM 5011 O O . HIS B 2 119 ? 11.00783 67.63564 46.50832 1.000 52.75704 119 HIS B O 1
ATOM 5025 N N . GLY B 2 120 ? 13.08459 68.19817 47.15039 1.000 54.04260 120 GLY B N 1
ATOM 5026 C CA . GLY B 2 120 ? 13.69209 66.96883 46.68868 1.000 49.96516 120 GLY B CA 1
ATOM 5027 C C . GLY B 2 120 ? 15.17277 66.94123 47.00042 1.000 53.18441 120 GLY B C 1
ATOM 5028 O O . GLY B 2 120 ? 15.59444 67.38428 48.07281 1.000 67.10717 120 GLY B O 1
ATOM 5032 N N . ALA B 2 121 ? 15.97676 66.44214 46.06712 1.000 45.89204 121 ALA B N 1
ATOM 5033 C CA . ALA B 2 121 ? 17.41446 66.36549 46.27897 1.000 50.68397 121 ALA B CA 1
ATOM 5034 C C . ALA B 2 121 ? 18.09118 66.07823 44.95022 1.000 59.26528 121 ALA B C 1
ATOM 5035 O O . ALA B 2 121 ? 17.48793 65.49164 44.04668 1.000 66.15285 121 ALA B O 1
ATOM 5042 N N . TRP B 2 122 ? 19.35016 66.49440 44.84604 1.000 47.67520 122 TRP B N 1
ATOM 5043 C CA . TRP B 2 122 ? 20.13639 66.32682 43.63231 1.000 49.18288 122 TRP B CA 1
ATOM 5044 C C . TRP B 2 122 ? 21.42276 65.59206 43.97359 1.000 42.28523 122 TRP B C 1
ATOM 5045 O O . TRP B 2 122 ? 22.19720 66.04967 44.82023 1.000 58.85043 122 TRP B O 1
ATOM 5066 N N . GLY B 2 123 ? 21.64784 64.45947 43.31442 1.000 48.61134 123 GLY B N 1
ATOM 5067 C CA . GLY B 2 123 ? 22.86805 63.70590 43.54421 1.000 49.13786 123 GLY B CA 1
ATOM 5068 C C . GLY B 2 123 ? 24.07176 64.45214 43.00005 1.000 53.56462 123 GLY B C 1
ATOM 5069 O O . GLY B 2 123 ? 24.04509 64.96966 41.87676 1.000 60.16319 123 GLY B O 1
ATOM 5073 N N . GLN B 2 124 ? 25.13958 64.51190 43.79751 1.000 64.28976 124 GLN B N 1
ATOM 5074 C CA . GLN B 2 124 ? 26.34398 65.21377 43.36842 1.000 60.35908 124 GLN B CA 1
ATOM 5075 C C . GLN B 2 124 ? 26.90356 64.60372 42.08876 1.000 61.70374 124 GLN B C 1
ATOM 5076 O O . GLN B 2 124 ? 27.07400 65.29478 41.07815 1.000 78.80052 124 GLN B O 1
ATOM 5090 N N . GLY B 2 125 ? 27.20074 63.30527 42.11476 1.000 57.48647 125 GLY B N 1
ATOM 5091 C CA . GLY B 2 125 ? 27.79190 62.65880 40.96050 1.000 63.63896 125 GLY B CA 1
ATOM 5092 C C . GLY B 2 125 ? 28.11875 61.19017 41.14062 1.000 79.83431 125 GLY B C 1
ATOM 5093 O O . GLY B 2 125 ? 28.76047 60.79967 42.11976 1.000 83.61446 125 GLY B O 1
ATOM 5097 N N . THR B 2 126 ? 27.66851 60.36361 40.19872 1.000 83.37145 126 THR B N 1
ATOM 5098 C CA . THR B 2 126 ? 28.16007 58.99529 40.03224 1.000 71.04147 126 THR B CA 1
ATOM 5099 C C . THR B 2 126 ? 28.59719 58.91578 38.57050 1.000 63.31614 126 THR B C 1
ATOM 5100 O O . THR B 2 126 ? 27.76825 58.75776 37.66884 1.000 81.93027 126 THR B O 1
ATOM 5111 N N . GLN B 2 127 ? 29.89789 59.06869 38.33408 1.000 57.02367 127 GLN B N 1
ATOM 5112 C CA . GLN B 2 127 ? 30.40635 59.25855 36.98188 1.000 45.75853 127 GLN B CA 1
ATOM 5113 C C . GLN B 2 127 ? 30.44183 57.92638 36.24387 1.000 54.90204 127 GLN B C 1
ATOM 5114 O O . GLN B 2 127 ? 31.10658 56.98043 36.68115 1.000 45.49813 127 GLN B O 1
ATOM 5128 N N . VAL B 2 128 ? 29.73584 57.86344 35.11949 1.000 57.36411 128 VAL B N 1
ATOM 5129 C CA . VAL B 2 128 ? 29.74821 56.71088 34.22728 1.000 45.20094 128 VAL B CA 1
ATOM 5130 C C . VAL B 2 128 ? 30.61451 57.05610 33.02698 1.000 48.89907 128 VAL B C 1
ATOM 5131 O O . VAL B 2 128 ? 30.52817 58.16700 32.48739 1.000 47.57626 128 VAL B O 1
ATOM 5144 N N . THR B 2 129 ? 31.45109 56.10723 32.60163 1.000 55.36244 129 THR B N 1
ATOM 5145 C CA . THR B 2 129 ? 32.37631 56.35268 31.49509 1.000 50.17217 129 THR B CA 1
ATOM 5146 C C . THR B 2 129 ? 32.55359 55.04938 30.72016 1.000 51.46500 129 THR B C 1
ATOM 5147 O O . THR B 2 129 ? 33.33494 54.18259 31.12401 1.000 44.64404 129 THR B O 1
ATOM 5158 N N . VAL B 2 130 ? 31.83047 54.92596 29.61219 1.000 51.23292 130 VAL B N 1
ATOM 5159 C CA . VAL B 2 130 ? 31.97644 53.78496 28.71719 1.000 43.62445 130 VAL B CA 1
ATOM 5160 C C . VAL B 2 130 ? 33.12718 54.04905 27.75537 1.000 56.60786 130 VAL B C 1
ATOM 5161 O O . VAL B 2 130 ? 33.40740 55.19620 27.38909 1.000 67.51128 130 VAL B O 1
ATOM 5174 N N . SER B 2 131 ? 33.80360 52.97708 27.33663 1.000 57.72256 131 SER B N 1
ATOM 5175 C CA . SER B 2 131 ? 35.01458 53.11674 26.53623 1.000 47.19730 131 SER B CA 1
ATOM 5176 C C . SER B 2 131 ? 34.99281 52.24287 25.28778 1.000 68.87710 131 SER B C 1
ATOM 5177 O O . SER B 2 131 ? 33.97788 51.61096 24.97715 1.000 67.96215 131 SER B O 1
ATOM 5185 N N . SER B 2 132 ? 36.11718 52.20406 24.57469 1.000 89.18040 132 SER B N 1
ATOM 5186 C CA . SER B 2 132 ? 36.25335 51.43741 23.33769 1.000 64.8965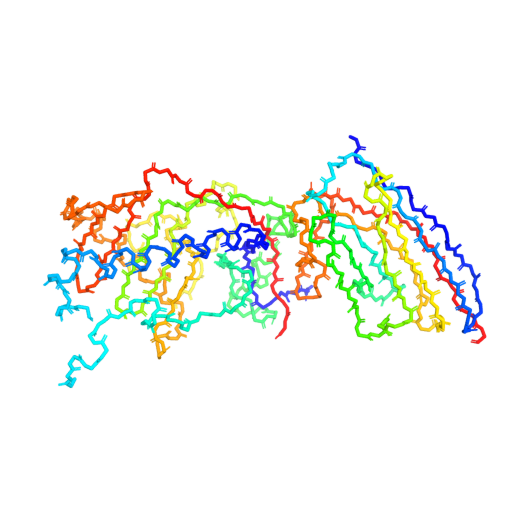1 132 SER B CA 1
ATOM 5187 C C . SER B 2 132 ? 35.17551 51.82095 22.33122 1.000 76.34995 132 SER B C 1
ATOM 5188 O O . SER B 2 132 ? 34.66963 52.94329 22.33758 1.000 96.49745 132 SER B O 1
#

GO terms:
  GO:0043209 myelin sheath (C, IDA)
  GO:0005737 cytoplasm (C, IDA)
  GO:0016020 membrane (C, IDA)
  GO:0009636 response to toxic substance (P, IDA)
  GO:0004113 2',3'-cyclic-nucleotide 3'-phosphodiesterase activity (F, IDA)
  GO:0048709 oligodendrocyte differentiation (P, IMP)
  GO:0007409 axonogenesis (P, IMP)
  GO:0008344 adult locomotory behavior (P, IMP)
  GO:0043209 myelin sheath (C, HDA)

InterPro domains:
  IPR008431 Cyclic nucleotide phosphodiesterase [PIRSF000970] (1-420)
  IPR008431 Cyclic nucleotide phosphodiesterase [PTHR10156] (1-420)
  IPR009097 Cyclic phosphodiesterase [SSF55144] (180-398)
  IPR027417 P-loop containing nucleoside triphosphate hydrolase [G3DSA:3.40.50.300] (49-180)
  IPR027417 P-loop containing nucleoside triphosphate hydrolase [SSF52540] (51-186)
  IPR047325 Cyclic nucleotide phosphodiesterase, catalytic domain [PF05881] (185-419)

Sequence (342 aa):
DFLPLYFGWFLTKKSSETLRKAGQVFLEELGNHKAFKKELRHFDEPKEKLELVSYFGKRPPGVLHCTTKFCDYGKAAGAEEYAQQEVVKRSYGKAFKLSISALFVTPKTAGAQVVLTDQELQLWPSDLDASEGLPPGSRAHVTLGCAADVQPVQTGLDLLDILQQVKGGSQGEAVGELPRGKLYSLGKGRWMLSLTKKMEVKAIFTGYYGEVQLLESGGGSVQAGGSLRLSCAASGFTVGDYAIGWFRQAPGQQREAVACISTDDGDTYYADSVKGRFTISSDNAKKTAYLEMNNLKPEDTAVYHCAVDGWDSSCTFYSPSYYRDFSDHGAWGQGTQVTVSS